Protein AF-0000000083148019 (afdb_homodimer)

Sequence (306 aa):
MPDWEEIGNAIVNYASNRQAQPVIGFLLRNDSSRVTSLTAYVGRYEPTGGNILYGIELTYEDGRNSDLVGTRGDSSKTLSLDNGERINYMVIRATDRADGMEVRTDRGQNFTVGGDGGDRHDQNVGSGLLLGFNGTYKSGQLWSMGGIFQRPSMPDWEEIGNAIVNYASNRQAQPVIGFLLRNDSSRVTSLTAYVGRYEPTGGNILYGIELTYEDGRNSDLVGTRGDSSKTLSLDNGERINYMVIRATDRADGMEVRTDRGQNFTVGGDGGDRHDQNVGSGLLLGFNGTYKSGQLWSMGGIFQRPS

pLDDT: mean 93.79, std 7.23, range [52.34, 98.91]

Solvent-accessible surface area (backbone atoms only — not comparable to full-atom values): 15033 Å² total; per-residue (Å²): 130,74,71,50,48,79,53,91,68,25,25,39,26,33,14,37,19,76,74,41,81,63,24,37,26,33,56,48,67,54,82,89,36,39,52,32,32,42,36,40,16,21,28,75,38,76,96,76,64,44,39,22,30,16,21,43,35,40,30,30,69,86,70,50,67,54,71,75,44,53,33,84,46,78,46,70,51,74,50,75,43,57,92,87,54,26,36,77,42,41,36,42,18,19,25,84,30,26,12,20,41,39,37,32,34,78,80,68,50,77,48,74,48,54,24,88,46,56,43,84,41,78,51,68,44,60,56,13,41,42,30,38,38,26,12,30,30,46,98,48,26,31,28,22,49,18,51,26,11,31,48,62,132,131,72,70,49,47,79,54,91,66,27,25,39,25,31,14,37,19,75,76,41,79,63,23,37,25,31,56,47,67,55,83,90,38,39,51,33,32,43,37,39,16,22,26,73,38,76,95,77,65,42,40,22,31,16,20,42,36,40,31,30,70,84,71,50,66,54,71,75,45,54,34,84,46,77,46,72,51,73,50,75,43,57,92,86,52,27,36,76,42,43,36,40,18,18,24,82,30,26,12,19,40,39,39,31,35,78,82,69,50,76,47,75,48,54,25,86,46,57,44,84,41,80,51,69,43,59,56,12,41,42,31,38,39,26,13,30,29,47,96,49,27,31,28,23,48,17,52,25,11,31,46,62,131

Secondary structure (DSSP, 8-state):
--SEEEETTEEEE-EEETTEEEEEEEEEE-TTPPEEEEEEEEEEETTTTEEEEEEEEEEETTSPBPPPEE---SEEEEEE--TT--EEEEEEEESSSEEEEEEEETT--EEEEE-S-SEEEEPP-TTS-EEEEEEEEETTEEEEEEEEEEPP-/--SEEEETTEEEEPEEETTEEEEEEEEEE-TTPPEEEEEEEEEEETTTTEEEEEEEEEEETTSPBPPPEE---SEEEEEE--TT--EEEEEEEESSSEEEEEEEETT--EEEEE-S-SEEEEPP-TTS-EEEEEEEEETTEEEEEEEEEEPP-

Structure (mmCIF, N/CA/C/O backbone):
data_AF-0000000083148019-model_v1
#
loop_
_entity.id
_entity.type
_entity.pdbx_description
1 polymer 'Jacalin-type lectin domain-containing protein'
#
loop_
_atom_site.group_PDB
_atom_site.id
_atom_site.type_symbol
_atom_site.label_atom_id
_atom_site.label_alt_id
_atom_site.label_comp_id
_atom_site.label_asym_id
_atom_site.label_entity_id
_atom_site.label_seq_id
_atom_site.pdbx_PDB_ins_code
_atom_site.Cartn_x
_atom_site.Cartn_y
_atom_site.Cartn_z
_atom_site.occupancy
_atom_site.B_iso_or_equiv
_atom_site.auth_seq_id
_atom_site.auth_comp_id
_atom_site.auth_asym_id
_atom_site.auth_atom_id
_atom_site.pdbx_PDB_model_num
ATOM 1 N N . MET A 1 1 ? 20.199 3.351 8.893 1 53.19 1 MET A N 1
ATOM 2 C CA . MET A 1 1 ? 19.72 3.587 7.534 1 53.19 1 MET A CA 1
ATOM 3 C C . MET A 1 1 ? 18.619 4.641 7.52 1 53.19 1 MET A C 1
ATOM 5 O O . MET A 1 1 ? 17.893 4.801 8.504 1 53.19 1 MET A O 1
ATOM 9 N N . PRO A 1 2 ? 18.558 5.364 6.421 1 73.02 2 PRO A N 1
ATOM 10 C CA . PRO A 1 2 ? 17.527 6.405 6.435 1 73.02 2 PRO A CA 1
ATOM 11 C C . PRO A 1 2 ? 16.111 5.834 6.387 1 73.02 2 PRO A C 1
ATOM 13 O O . PRO A 1 2 ? 15.905 4.727 5.881 1 73.02 2 PRO A O 1
ATOM 16 N N . ASP A 1 3 ? 15.176 6.439 6.979 1 86.91 3 ASP A N 1
ATOM 17 C CA . ASP A 1 3 ? 13.781 6.009 7.001 1 86.91 3 ASP A CA 1
ATOM 18 C C . ASP A 1 3 ? 13.064 6.409 5.713 1 86.91 3 ASP A C 1
ATOM 20 O O . ASP A 1 3 ? 11.884 6.767 5.739 1 86.91 3 ASP A O 1
ATOM 24 N N . TRP A 1 4 ? 13.972 6.421 4.575 1 92.54 4 TRP A N 1
ATOM 25 C CA . TRP A 1 4 ? 13.427 6.741 3.259 1 92.54 4 TRP A CA 1
ATOM 26 C C . TRP A 1 4 ? 14.295 6.152 2.153 1 92.54 4 TRP A C 1
ATOM 28 O O . TRP A 1 4 ? 15.435 5.749 2.397 1 92.54 4 TRP A O 1
ATOM 38 N N . GLU A 1 5 ? 13.792 6.035 0.923 1 93.21 5 GLU A N 1
ATOM 39 C CA . GLU A 1 5 ? 14.538 5.618 -0.26 1 93.21 5 GLU A CA 1
ATOM 40 C C . GLU A 1 5 ? 14.179 6.476 -1.47 1 93.21 5 GLU A C 1
ATOM 42 O O . GLU A 1 5 ? 13.109 7.087 -1.508 1 93.21 5 GLU A O 1
ATOM 47 N N . GLU A 1 6 ? 15.169 6.535 -2.422 1 92.32 6 GLU A N 1
ATOM 48 C CA . GLU A 1 6 ? 14.894 7.156 -3.714 1 92.32 6 GLU A CA 1
ATOM 49 C C . GLU A 1 6 ? 14.366 6.133 -4.716 1 92.32 6 GLU A C 1
ATOM 51 O O . GLU A 1 6 ? 14.992 5.095 -4.94 1 92.32 6 GLU A O 1
ATOM 56 N N . ILE A 1 7 ? 13.29 6.457 -5.245 1 88.85 7 ILE A N 1
ATOM 57 C CA . ILE A 1 7 ? 12.7 5.631 -6.292 1 88.85 7 ILE A CA 1
ATOM 58 C C . ILE A 1 7 ? 12.318 6.504 -7.485 1 88.85 7 ILE A C 1
ATOM 60 O O . ILE A 1 7 ? 11.397 7.319 -7.395 1 88.85 7 ILE A O 1
ATOM 64 N N . GLY A 1 8 ? 13.078 6.297 -8.619 1 87.47 8 GLY A N 1
ATOM 65 C CA . GLY A 1 8 ? 12.862 7.196 -9.741 1 87.47 8 GLY A CA 1
ATOM 66 C C . GLY A 1 8 ? 13.053 8.657 -9.38 1 87.47 8 GLY A C 1
ATOM 67 O O . GLY A 1 8 ? 14.092 9.037 -8.836 1 87.47 8 GLY A O 1
ATOM 68 N N . ASN A 1 9 ? 12.007 9.43 -9.549 1 90.71 9 ASN A N 1
ATOM 69 C CA . ASN A 1 9 ? 12.082 10.867 -9.31 1 90.71 9 ASN A CA 1
ATOM 70 C C . ASN A 1 9 ? 11.51 11.239 -7.945 1 90.71 9 ASN A C 1
ATOM 72 O O . ASN A 1 9 ? 11.209 12.406 -7.69 1 90.71 9 ASN A O 1
ATOM 76 N N . ALA A 1 10 ? 11.432 10.255 -7.08 1 95.59 10 ALA A N 1
ATOM 77 C CA . ALA A 1 10 ? 10.735 10.538 -5.828 1 95.59 10 ALA A CA 1
ATOM 78 C C . ALA A 1 10 ? 11.578 10.122 -4.626 1 95.59 10 ALA A C 1
ATOM 80 O O . ALA A 1 10 ? 12.346 9.161 -4.701 1 95.59 10 ALA A O 1
ATOM 81 N N . ILE A 1 11 ? 11.415 10.913 -3.526 1 96.52 11 ILE A N 1
ATOM 82 C CA . ILE A 1 11 ? 11.765 10.476 -2.179 1 96.52 11 ILE A CA 1
ATOM 83 C C . ILE A 1 11 ? 10.566 9.783 -1.535 1 96.52 11 ILE A C 1
ATOM 85 O O . ILE A 1 11 ? 9.51 10.393 -1.358 1 96.52 11 ILE A O 1
ATOM 89 N N . VAL A 1 12 ? 10.748 8.515 -1.243 1 96.15 12 VAL A N 1
ATOM 90 C CA . VAL A 1 12 ? 9.686 7.746 -0.602 1 96.15 12 VAL A CA 1
ATOM 91 C C . VAL A 1 12 ? 10.067 7.448 0.847 1 96.15 12 VAL A C 1
ATOM 93 O O . VAL A 1 12 ? 11.009 6.694 1.105 1 96.15 12 VAL A O 1
ATOM 96 N N . ASN A 1 13 ? 9.361 8.074 1.792 1 97.26 13 ASN A N 1
ATOM 97 C CA . ASN A 1 13 ? 9.568 7.753 3.2 1 97.26 13 ASN A CA 1
ATOM 98 C C . ASN A 1 13 ? 8.926 6.42 3.572 1 97.26 13 ASN A C 1
ATOM 100 O O . ASN A 1 13 ? 7.814 6.118 3.135 1 97.26 13 ASN A O 1
ATOM 104 N N . TYR A 1 14 ? 9.586 5.656 4.365 1 93.38 14 TYR A N 1
ATOM 105 C CA . TYR A 1 14 ? 8.993 4.421 4.865 1 93.38 14 TYR A CA 1
ATOM 106 C C . TYR A 1 14 ? 7.781 4.713 5.741 1 93.38 14 TYR A C 1
ATOM 108 O O . TYR A 1 14 ? 7.783 5.675 6.514 1 93.38 14 TYR A O 1
ATOM 116 N N . ALA A 1 15 ? 6.746 3.886 5.503 1 90.74 15 ALA A N 1
ATOM 117 C CA . ALA A 1 15 ? 5.619 3.887 6.433 1 90.74 15 ALA A CA 1
ATOM 118 C C . ALA A 1 15 ? 5.995 3.215 7.75 1 90.74 15 ALA A C 1
ATOM 120 O O . ALA A 1 15 ? 6.428 2.06 7.763 1 90.74 15 ALA A O 1
ATOM 121 N N . SER A 1 16 ? 6.016 3.933 8.833 1 79.66 16 SER A N 1
ATOM 122 C CA . SER A 1 16 ? 6.568 3.365 10.059 1 79.66 16 SER A CA 1
ATOM 123 C C . SER A 1 16 ? 5.531 3.348 11.176 1 79.66 16 SER A C 1
ATOM 125 O O . SER A 1 16 ? 4.616 4.174 11.194 1 79.66 16 SER A O 1
ATOM 127 N N . ASN A 1 17 ? 5.537 2.173 11.881 1 74.14 17 ASN A N 1
ATOM 128 C CA . ASN A 1 17 ? 4.98 2.103 13.228 1 74.14 17 ASN A CA 1
ATOM 129 C C . ASN A 1 17 ? 5.892 1.325 14.172 1 74.14 17 ASN A C 1
ATOM 131 O O . ASN A 1 17 ? 6.704 0.512 13.728 1 74.14 17 ASN A O 1
ATOM 135 N N . ARG A 1 18 ? 6.039 1.69 15.379 1 64.36 18 ARG A N 1
ATOM 136 C CA . ARG A 1 18 ? 7.001 1.149 16.334 1 64.36 18 ARG A CA 1
ATOM 137 C C . ARG A 1 18 ? 6.907 -0.371 16.404 1 64.36 18 ARG A C 1
ATOM 139 O O . ARG A 1 18 ? 7.906 -1.049 16.656 1 64.36 18 ARG A O 1
ATOM 146 N N . GLN A 1 19 ? 5.723 -0.893 16.096 1 63.66 19 GLN A N 1
ATOM 147 C CA . GLN A 1 19 ? 5.494 -2.315 16.332 1 63.66 19 GLN A CA 1
ATOM 148 C C . GLN A 1 19 ? 5.82 -3.138 15.089 1 63.66 19 GLN A C 1
ATOM 150 O O . GLN A 1 19 ? 5.768 -4.369 15.122 1 63.66 19 GLN A O 1
ATOM 155 N N . ALA A 1 20 ? 6.223 -2.346 14.032 1 70.48 20 ALA A N 1
ATOM 156 C CA . ALA A 1 20 ? 6.518 -3.068 12.797 1 70.48 20 ALA A CA 1
ATOM 157 C C . ALA A 1 20 ? 7.759 -2.503 12.113 1 70.48 20 ALA A C 1
ATOM 159 O O . ALA A 1 20 ? 8.157 -1.365 12.376 1 70.48 20 ALA A O 1
ATOM 160 N N . GLN A 1 21 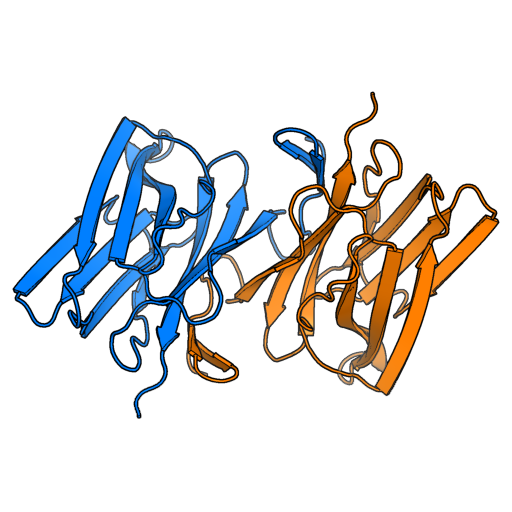? 8.436 -3.339 11.39 1 78.12 21 GLN A N 1
ATOM 161 C CA . GLN A 1 21 ? 9.534 -2.855 10.559 1 78.12 21 GLN A CA 1
ATOM 162 C C . GLN A 1 21 ? 9.044 -1.826 9.545 1 78.12 21 GLN A C 1
ATOM 164 O O . GLN A 1 21 ? 7.949 -1.962 8.994 1 78.12 21 GLN A O 1
ATOM 169 N N . PRO A 1 22 ? 9.843 -0.776 9.356 1 85.55 22 PRO A N 1
ATOM 170 C CA . PRO A 1 22 ? 9.494 0.228 8.349 1 85.55 22 PRO A CA 1
ATOM 171 C C . PRO A 1 22 ? 9.383 -0.36 6.944 1 85.55 22 PRO A C 1
ATOM 173 O O . PRO A 1 22 ? 10.248 -1.133 6.523 1 85.55 22 PRO A O 1
ATOM 176 N N . VAL A 1 23 ? 8.309 0.021 6.212 1 91.06 23 VAL A N 1
ATOM 177 C CA . VAL A 1 23 ? 8.044 -0.52 4.883 1 91.06 23 VAL A CA 1
ATOM 178 C C . VAL A 1 23 ? 7.52 0.585 3.969 1 91.06 23 VAL A C 1
ATOM 180 O O . VAL A 1 23 ? 7.304 1.715 4.413 1 91.06 23 VAL A O 1
ATOM 183 N N . ILE A 1 24 ? 7.416 0.254 2.734 1 94.17 24 ILE A N 1
ATOM 184 C CA . ILE A 1 24 ? 6.659 1.032 1.758 1 94.17 24 ILE A CA 1
ATOM 185 C C . ILE A 1 24 ? 5.4 0.268 1.354 1 94.17 24 ILE A C 1
ATOM 187 O O . ILE A 1 24 ? 5.473 -0.898 0.96 1 94.17 24 ILE A O 1
ATOM 191 N N . GLY A 1 25 ? 4.278 0.902 1.593 1 95.81 25 GLY A N 1
ATOM 192 C CA . GLY A 1 25 ? 3.039 0.285 1.146 1 95.81 25 GLY A CA 1
ATOM 193 C C . GLY A 1 25 ? 2.861 0.327 -0.36 1 95.81 25 GLY A C 1
ATOM 194 O O . GLY A 1 25 ? 3.293 1.278 -1.015 1 95.81 25 GLY A O 1
ATOM 195 N N . PHE A 1 26 ? 2.14 -0.718 -0.904 1 96.73 26 PHE A N 1
ATOM 196 C CA . PHE A 1 26 ? 1.837 -0.681 -2.33 1 96.73 26 PHE A CA 1
ATOM 197 C C . PHE A 1 26 ? 0.408 -1.143 -2.591 1 96.73 26 PHE A C 1
ATOM 199 O O . PHE A 1 26 ? -0.166 -1.887 -1.793 1 96.73 26 PHE A O 1
ATOM 206 N N . LEU A 1 27 ? -0.093 -0.725 -3.645 1 96.19 27 LEU A N 1
ATOM 207 C CA . LEU A 1 27 ? -1.37 -1.117 -4.232 1 96.19 27 LEU A CA 1
ATOM 208 C C . LEU A 1 27 ? -1.26 -1.229 -5.748 1 96.19 27 LEU A C 1
ATOM 210 O O . LEU A 1 27 ? -0.998 -0.236 -6.431 1 96.19 27 LEU A O 1
ATOM 214 N N . LEU A 1 28 ? -1.418 -2.393 -6.227 1 97.26 28 LEU A N 1
ATOM 215 C CA . LEU A 1 28 ? -1.485 -2.63 -7.665 1 97.26 28 LEU A CA 1
ATOM 216 C C . LEU A 1 28 ? -2.917 -2.915 -8.102 1 97.26 28 LEU A C 1
ATOM 218 O O . LEU A 1 28 ? -3.448 -3.996 -7.84 1 97.26 28 LEU A O 1
ATOM 222 N N . ARG A 1 29 ? -3.475 -1.96 -8.69 1 95.48 29 ARG A N 1
ATOM 223 C CA . ARG A 1 29 ? -4.841 -2.052 -9.196 1 95.48 29 ARG A CA 1
ATOM 224 C C . ARG A 1 29 ? -5.096 -1.007 -10.278 1 95.48 29 ARG A C 1
ATOM 226 O O . ARG A 1 29 ? -4.513 0.078 -10.249 1 95.48 29 ARG A O 1
ATOM 233 N N . ASN A 1 30 ? -5.895 -1.394 -11.18 1 94.23 30 ASN A N 1
ATOM 234 C CA . ASN A 1 30 ? -6.365 -0.476 -12.212 1 94.23 30 ASN A CA 1
ATOM 235 C C . ASN A 1 30 ? -7.888 -0.452 -12.291 1 94.23 30 ASN A C 1
ATOM 237 O O . ASN A 1 30 ? -8.479 -1.09 -13.164 1 94.23 30 ASN A O 1
ATOM 241 N N . ASP A 1 31 ? -8.476 0.341 -11.333 1 87.43 31 ASP A N 1
ATOM 242 C CA . ASP A 1 31 ? -9.93 0.415 -11.235 1 87.43 31 ASP A CA 1
ATOM 243 C C . ASP A 1 31 ? -10.55 -0.98 -11.191 1 87.43 31 ASP A C 1
ATOM 245 O O . ASP A 1 31 ? -10.145 -1.819 -10.385 1 87.43 31 ASP A O 1
ATOM 249 N N . SER A 1 32 ? -11.532 -1.213 -12.037 1 90.02 32 SER A N 1
ATOM 250 C CA . SER A 1 32 ? -12.211 -2.505 -12.043 1 90.02 32 SER A CA 1
ATOM 251 C C . SER A 1 32 ? -11.702 -3.392 -13.174 1 90.02 32 SER A C 1
ATOM 253 O O . SER A 1 32 ? -12.285 -4.44 -13.459 1 90.02 32 SER A O 1
ATOM 255 N N . SER A 1 33 ? -10.55 -2.972 -13.733 1 95.26 33 SER A N 1
ATOM 256 C CA . SER A 1 33 ? -9.979 -3.788 -14.8 1 95.26 33 SER A CA 1
ATOM 257 C C . SER A 1 33 ? -9.372 -5.073 -14.248 1 95.26 33 SER A C 1
ATOM 259 O O . SER A 1 33 ? -8.61 -5.04 -13.28 1 95.26 33 SER A O 1
ATOM 261 N N . ARG A 1 34 ? -9.642 -6.142 -14.885 1 97.51 34 ARG A N 1
ATOM 262 C CA . ARG A 1 34 ? -9.158 -7.444 -14.438 1 97.51 34 ARG A CA 1
ATOM 263 C C . ARG A 1 34 ? -7.71 -7.665 -14.86 1 97.51 34 ARG A C 1
ATOM 265 O O . ARG A 1 34 ? -7.294 -7.213 -15.929 1 97.51 34 ARG A O 1
ATOM 272 N N . VAL A 1 35 ? -7.067 -8.474 -14.084 1 98.42 35 VAL A N 1
ATOM 273 C CA . VAL A 1 35 ? -5.708 -8.89 -14.413 1 98.42 35 VAL A CA 1
ATOM 274 C C . VAL A 1 35 ? -5.746 -10.007 -15.453 1 98.42 35 VAL A C 1
ATOM 276 O O . VAL A 1 35 ? -6.492 -10.977 -15.304 1 98.42 35 VAL A O 1
ATOM 279 N N . THR A 1 36 ? -4.963 -9.848 -16.472 1 98.65 36 THR A N 1
ATOM 280 C CA . THR A 1 36 ? -4.887 -10.884 -17.496 1 98.65 36 THR A CA 1
ATOM 281 C C . THR A 1 36 ? -3.529 -11.58 -17.462 1 98.65 36 THR A C 1
ATOM 283 O O . THR A 1 36 ? -3.362 -12.655 -18.041 1 98.65 36 THR A O 1
ATOM 286 N N . SER A 1 37 ? -2.547 -10.951 -16.844 1 98.66 37 SER A N 1
ATOM 287 C CA . SER A 1 37 ? -1.232 -11.562 -16.684 1 98.66 37 SER A CA 1
ATOM 288 C C . SER A 1 37 ? -0.594 -11.162 -15.358 1 98.66 37 SER A C 1
ATOM 290 O O . SER A 1 37 ? -0.684 -10.005 -14.944 1 98.66 37 SER A O 1
ATOM 292 N N . LEU A 1 38 ? 0.005 -12.111 -14.678 1 98.67 38 LEU A N 1
ATOM 293 C CA . LEU A 1 38 ? 0.771 -11.938 -13.449 1 98.67 38 LEU A CA 1
ATOM 294 C C . LEU A 1 38 ? 2.188 -12.478 -13.611 1 98.67 38 LEU A C 1
ATOM 296 O O . LEU A 1 38 ? 2.378 -13.668 -13.871 1 98.67 38 LEU A O 1
ATOM 300 N N . THR A 1 39 ? 3.148 -11.636 -13.528 1 98.78 39 THR A N 1
ATOM 301 C CA . THR A 1 39 ? 4.543 -12.062 -13.51 1 98.78 39 THR A CA 1
ATOM 302 C C . THR A 1 39 ? 5.139 -11.902 -12.115 1 98.78 39 THR A C 1
ATOM 304 O O . THR A 1 39 ? 5.112 -10.809 -11.544 1 98.78 39 THR A O 1
ATOM 307 N N . ALA A 1 40 ? 5.66 -12.966 -11.585 1 98.71 40 ALA A N 1
ATOM 308 C CA . ALA A 1 40 ? 6.343 -12.956 -10.294 1 98.71 40 ALA A CA 1
ATOM 309 C C . ALA A 1 40 ? 7.841 -13.193 -10.463 1 98.71 40 ALA A C 1
ATOM 311 O O . ALA A 1 40 ? 8.254 -14.084 -11.209 1 98.71 40 ALA A O 1
ATOM 312 N N . TYR A 1 41 ? 8.59 -12.41 -9.806 1 98.57 41 TYR A N 1
ATOM 313 C CA . TYR A 1 41 ? 10.044 -12.52 -9.854 1 98.57 41 TYR A CA 1
ATOM 314 C C . TYR A 1 41 ? 10.58 -13.204 -8.602 1 98.57 41 TYR A C 1
ATOM 316 O O . TYR A 1 41 ? 10.139 -12.908 -7.489 1 98.57 41 TYR A O 1
ATOM 324 N N . VAL A 1 42 ? 11.542 -14.058 -8.845 1 97.87 42 VAL A N 1
ATOM 325 C CA . VAL A 1 42 ? 12.022 -14.944 -7.789 1 97.87 42 VAL A CA 1
ATOM 326 C C . VAL A 1 42 ? 13.538 -14.814 -7.655 1 97.87 42 VAL A C 1
ATOM 328 O O . VAL A 1 42 ? 14.243 -14.64 -8.652 1 97.87 42 VAL A O 1
ATOM 331 N N . GLY A 1 43 ? 13.946 -14.883 -6.429 1 96.27 43 GLY A N 1
ATOM 332 C CA . GLY A 1 43 ? 15.376 -14.909 -6.165 1 96.27 43 GLY A CA 1
ATOM 333 C C . GLY A 1 43 ? 15.736 -15.676 -4.906 1 96.27 43 GLY A C 1
ATOM 334 O O . GLY A 1 43 ? 14.86 -16.015 -4.108 1 96.27 43 GLY A O 1
ATOM 335 N N . ARG A 1 44 ? 17.009 -15.883 -4.793 1 94.47 44 ARG A N 1
ATOM 336 C CA . ARG A 1 44 ? 17.52 -16.6 -3.63 1 94.47 44 ARG A CA 1
ATOM 337 C C . ARG A 1 44 ? 17.727 -15.654 -2.452 1 94.47 44 ARG A C 1
ATOM 339 O O . ARG A 1 44 ? 18.305 -14.576 -2.608 1 94.47 44 ARG A O 1
ATOM 346 N N . TYR A 1 45 ? 17.198 -16.066 -1.352 1 90.77 45 TYR A N 1
ATOM 347 C CA . TYR A 1 45 ? 17.461 -15.36 -0.104 1 90.77 45 TYR A CA 1
ATOM 348 C C . TYR A 1 45 ? 18.633 -15.988 0.642 1 90.77 45 TYR A C 1
ATOM 350 O O . TYR A 1 45 ? 18.481 -17.029 1.285 1 90.77 45 TYR A O 1
ATOM 358 N N . GLU A 1 46 ? 19.734 -15.371 0.71 1 82 46 GLU A N 1
ATOM 359 C CA . GLU A 1 46 ? 21.023 -15.932 1.101 1 82 46 GLU A CA 1
ATOM 360 C C . GLU A 1 46 ? 21.002 -16.405 2.552 1 82 46 GLU A C 1
ATOM 362 O O . GLU A 1 46 ? 21.554 -17.459 2.875 1 82 46 GLU A O 1
ATOM 367 N N . PRO A 1 47 ? 20.371 -15.646 3.436 1 83.73 47 PRO A N 1
ATOM 368 C CA . PRO A 1 47 ? 20.398 -16.061 4.84 1 83.73 47 PRO A CA 1
ATOM 369 C C . PRO A 1 47 ? 19.808 -17.453 5.056 1 83.73 47 PRO A C 1
ATOM 371 O O . PRO A 1 47 ? 20.231 -18.173 5.964 1 83.73 47 PRO A O 1
ATOM 374 N N . THR A 1 48 ? 18.853 -17.869 4.189 1 82.87 48 THR A N 1
ATOM 375 C CA . THR A 1 48 ? 18.227 -19.173 4.384 1 82.87 48 THR A CA 1
ATOM 376 C C . THR A 1 48 ? 18.472 -20.076 3.179 1 82.87 48 THR A C 1
ATOM 378 O O . THR A 1 48 ? 18.236 -21.284 3.244 1 82.87 48 THR A O 1
ATOM 381 N N . GLY A 1 49 ? 18.967 -19.506 2.118 1 86.74 49 GLY A N 1
ATOM 382 C CA . GLY A 1 49 ? 19.229 -20.263 0.904 1 86.74 49 GLY A CA 1
ATOM 383 C C . GLY A 1 49 ? 17.969 -20.605 0.131 1 86.74 49 GLY A C 1
ATOM 384 O O . GLY A 1 49 ? 18.032 -21.268 -0.907 1 86.74 49 GLY A O 1
ATOM 385 N N . GLY A 1 50 ? 16.829 -20.248 0.581 1 92.2 50 GLY A N 1
ATOM 386 C CA . GLY A 1 50 ? 15.574 -20.542 -0.091 1 92.2 50 GLY A CA 1
ATOM 387 C C . GLY A 1 50 ? 15.142 -19.45 -1.052 1 92.2 50 GLY A C 1
ATOM 388 O O . GLY A 1 50 ? 15.684 -18.343 -1.026 1 92.2 50 GLY A O 1
ATOM 389 N N . ASN A 1 51 ? 14.292 -19.799 -1.984 1 95.88 51 ASN A N 1
ATOM 390 C CA . ASN A 1 51 ? 13.723 -18.819 -2.903 1 95.88 51 ASN A CA 1
ATOM 391 C C . ASN A 1 51 ? 12.63 -17.99 -2.234 1 95.88 51 ASN A C 1
ATOM 393 O O . ASN A 1 51 ? 11.89 -18.498 -1.389 1 95.88 51 ASN A O 1
ATOM 397 N N . ILE A 1 52 ? 12.561 -16.728 -2.593 1 96.43 52 ILE A N 1
ATOM 398 C CA . ILE A 1 52 ? 11.49 -15.845 -2.143 1 96.43 52 ILE A CA 1
ATOM 399 C C . ILE A 1 52 ? 10.982 -15.011 -3.317 1 96.43 52 ILE A C 1
ATOM 401 O O . ILE A 1 52 ? 11.578 -15.019 -4.396 1 96.43 52 ILE A O 1
ATOM 405 N N . LEU A 1 53 ? 9.86 -14.417 -3.137 1 96.6 53 LEU A N 1
ATOM 406 C CA . LEU A 1 53 ? 9.341 -13.478 -4.126 1 96.6 53 LEU A CA 1
ATOM 407 C C . LEU A 1 53 ? 10.013 -12.117 -3.989 1 96.6 53 LEU A C 1
ATOM 409 O O . LEU A 1 53 ? 9.978 -11.507 -2.918 1 96.6 53 LEU A O 1
ATOM 413 N N . TYR A 1 54 ? 10.592 -11.625 -5.043 1 97 54 TYR A N 1
ATOM 414 C CA . TYR A 1 54 ? 11.281 -10.34 -5.028 1 97 54 TYR A CA 1
ATOM 415 C C . TYR A 1 54 ? 10.396 -9.24 -5.6 1 97 54 TYR A C 1
ATOM 417 O O . TYR A 1 54 ? 10.52 -8.073 -5.219 1 97 54 TYR A O 1
ATOM 425 N N . GLY A 1 55 ? 9.554 -9.63 -6.575 1 97.98 55 GLY A N 1
ATOM 426 C CA . GLY A 1 55 ? 8.748 -8.6 -7.211 1 97.98 55 GLY A CA 1
ATOM 427 C C . GLY A 1 55 ? 7.552 -9.157 -7.96 1 97.98 55 GLY A C 1
ATOM 428 O O . GLY A 1 55 ? 7.45 -10.368 -8.164 1 97.98 55 GLY A O 1
ATOM 429 N N . ILE A 1 56 ? 6.676 -8.304 -8.34 1 98.41 56 ILE A N 1
ATOM 430 C CA . ILE A 1 56 ? 5.454 -8.675 -9.047 1 98.41 56 ILE A CA 1
ATOM 431 C C . ILE A 1 56 ? 5.061 -7.562 -10.016 1 98.41 56 ILE A C 1
ATOM 433 O O . ILE A 1 56 ? 5.266 -6.38 -9.73 1 98.41 56 ILE A O 1
ATOM 437 N N . GLU A 1 57 ? 4.532 -7.948 -11.115 1 98.32 57 GLU A N 1
ATOM 438 C CA . GLU A 1 57 ? 3.996 -7.056 -12.139 1 98.32 57 GLU A CA 1
ATOM 439 C C . GLU A 1 57 ? 2.733 -7.635 -12.769 1 98.32 57 GLU A C 1
ATOM 441 O O . GLU A 1 57 ? 2.633 -8.848 -12.969 1 98.32 57 GLU A O 1
ATOM 446 N N . LEU A 1 58 ? 1.819 -6.731 -13.168 1 98.67 58 LEU A N 1
ATOM 447 C CA . LEU A 1 58 ? 0.536 -7.168 -13.706 1 98.67 58 LEU A CA 1
ATOM 448 C C . LEU A 1 58 ? 0.264 -6.518 -15.059 1 98.67 58 LEU A C 1
ATOM 450 O O . LEU A 1 58 ? 0.686 -5.386 -15.304 1 98.67 58 LEU A O 1
ATOM 454 N N . THR A 1 59 ? -0.466 -7.202 -15.894 1 98.61 59 THR A N 1
ATOM 455 C CA . THR A 1 59 ? -1.138 -6.647 -17.064 1 98.61 59 THR A CA 1
ATOM 456 C C . THR A 1 59 ? -2.654 -6.727 -16.904 1 98.61 59 THR A C 1
ATOM 458 O O . THR A 1 59 ? -3.183 -7.742 -16.447 1 98.61 59 THR A O 1
ATOM 461 N N . TYR A 1 60 ? -3.323 -5.69 -17.302 1 98.04 60 TYR A N 1
ATOM 462 C CA . TYR A 1 60 ? -4.77 -5.622 -17.132 1 98.04 60 TYR A CA 1
ATOM 463 C C . TYR A 1 60 ? -5.485 -5.804 -18.465 1 98.04 60 TYR A C 1
ATOM 465 O O . TYR A 1 60 ? -4.862 -5.725 -19.527 1 98.04 60 TYR A O 1
ATOM 473 N N . GLU A 1 61 ? -6.724 -6.003 -18.429 1 97.37 61 GLU A N 1
ATOM 474 C CA . GLU A 1 61 ? -7.507 -6.318 -19.62 1 97.37 61 GLU A CA 1
ATOM 475 C C . GLU A 1 61 ? -7.579 -5.122 -20.565 1 97.37 61 GLU A C 1
ATOM 477 O O . GLU A 1 61 ? -7.837 -5.283 -21.76 1 97.37 61 GLU A O 1
ATOM 482 N N . ASP A 1 62 ? -7.387 -3.974 -20.059 1 95.69 62 ASP A N 1
ATOM 483 C CA . ASP A 1 62 ? -7.418 -2.79 -20.911 1 95.69 62 ASP A CA 1
ATOM 484 C C . ASP A 1 62 ? -6.07 -2.57 -21.595 1 95.69 62 ASP A C 1
ATOM 486 O O . ASP A 1 62 ? -5.883 -1.581 -22.306 1 95.69 62 ASP A O 1
ATOM 490 N N . GLY A 1 63 ? -5.081 -3.413 -21.296 1 94.38 63 GLY A N 1
ATOM 491 C CA . GLY A 1 63 ? -3.797 -3.388 -21.978 1 94.38 63 GLY A CA 1
ATOM 492 C C . GLY A 1 63 ? -2.717 -2.668 -21.192 1 94.38 63 GLY A C 1
ATOM 493 O O . GLY A 1 63 ? -1.544 -2.694 -21.571 1 94.38 63 GLY A O 1
ATOM 494 N N . ARG A 1 64 ? -3.054 -2.076 -20.094 1 95.53 64 ARG A N 1
ATOM 495 C CA . ARG A 1 64 ? -2.072 -1.357 -19.29 1 95.53 64 ARG A CA 1
ATOM 496 C C . ARG A 1 64 ? -1.314 -2.309 -18.37 1 95.53 64 ARG A C 1
ATOM 498 O O . ARG A 1 64 ? -1.853 -3.335 -17.95 1 95.53 64 ARG A O 1
ATOM 505 N N . ASN A 1 65 ? -0.053 -1.952 -18.11 1 96.41 65 ASN A N 1
ATOM 506 C CA . ASN A 1 65 ? 0.789 -2.667 -17.156 1 96.41 65 ASN A CA 1
ATOM 507 C C . ASN A 1 65 ? 0.883 -1.926 -15.826 1 96.41 65 ASN A C 1
ATOM 509 O O . ASN A 1 65 ? 0.835 -0.696 -15.791 1 96.41 65 ASN A O 1
ATOM 513 N N . SER A 1 66 ? 0.992 -2.708 -14.831 1 95.48 66 SER A N 1
ATOM 514 C CA . SER A 1 66 ? 1.335 -2.085 -13.557 1 95.48 66 SER A CA 1
ATOM 515 C C . SER A 1 66 ? 2.81 -1.7 -13.51 1 95.48 66 SER A C 1
ATOM 517 O O . SER A 1 66 ? 3.607 -2.171 -14.325 1 95.48 66 SER A O 1
ATOM 519 N N . ASP A 1 67 ? 3.161 -0.822 -12.552 1 90.98 67 ASP A N 1
ATOM 520 C CA . ASP A 1 67 ? 4.567 -0.704 -12.18 1 90.98 67 ASP A CA 1
ATOM 521 C C . ASP A 1 67 ? 5.083 -2.002 -11.564 1 90.98 67 ASP A C 1
ATOM 523 O O . ASP A 1 67 ? 4.304 -2.796 -11.033 1 90.98 67 ASP A O 1
ATOM 527 N N . LEU A 1 68 ? 6.405 -2.189 -11.698 1 96.19 68 LEU A N 1
ATOM 528 C CA . LEU A 1 68 ? 7.066 -3.241 -10.933 1 96.19 68 LEU A CA 1
ATOM 529 C C . LEU A 1 68 ? 7.143 -2.871 -9.456 1 96.19 68 LEU A C 1
ATOM 531 O O . LEU A 1 68 ? 7.554 -1.761 -9.109 1 96.19 68 LEU A O 1
ATOM 535 N N . VAL A 1 69 ? 6.652 -3.707 -8.564 1 96.86 69 VAL A N 1
ATOM 536 C CA . VAL A 1 69 ? 6.933 -3.596 -7.137 1 96.86 69 VAL A CA 1
ATOM 537 C C . VAL A 1 69 ? 8.011 -4.604 -6.743 1 96.86 69 VAL A C 1
ATOM 539 O O . VAL A 1 69 ? 7.943 -5.775 -7.122 1 96.86 69 VAL A O 1
ATOM 542 N N . GLY A 1 70 ? 8.94 -4.085 -5.989 1 96.03 70 GLY A N 1
ATOM 543 C CA . GLY A 1 70 ? 10.107 -4.899 -5.688 1 96.03 70 GLY A CA 1
ATOM 544 C C . GLY A 1 70 ? 11.162 -4.854 -6.776 1 96.03 70 GLY A C 1
ATOM 545 O O . GLY A 1 70 ? 11.433 -3.793 -7.343 1 96.03 70 GLY A O 1
ATOM 546 N N . THR A 1 71 ? 11.906 -5.977 -6.949 1 95.86 71 THR A N 1
ATOM 547 C CA . THR A 1 71 ? 12.979 -6.042 -7.934 1 95.86 71 THR A CA 1
ATOM 548 C C . THR A 1 71 ? 12.876 -7.319 -8.763 1 95.86 71 THR A C 1
ATOM 550 O O . THR A 1 71 ? 12.061 -8.195 -8.465 1 95.86 71 THR A O 1
ATOM 553 N N . ARG A 1 72 ? 13.797 -7.075 -9.868 1 92.48 72 ARG A N 1
ATOM 554 C CA . ARG A 1 72 ? 13.856 -8.266 -10.709 1 92.48 72 ARG A CA 1
ATOM 555 C C . ARG A 1 72 ? 14.806 -9.305 -10.122 1 92.48 72 ARG A C 1
ATOM 557 O O . ARG A 1 72 ? 15.892 -8.963 -9.649 1 92.48 72 ARG A O 1
ATOM 564 N N . GLY A 1 73 ? 14.599 -10.302 -9.584 1 91.83 73 GLY A N 1
ATOM 565 C CA . GLY A 1 73 ? 15.302 -11.451 -9.036 1 91.83 73 GLY A CA 1
ATOM 566 C C . GLY A 1 73 ? 16.132 -12.19 -10.069 1 91.83 73 GLY A C 1
ATOM 567 O O . GLY A 1 73 ? 16.718 -11.571 -10.96 1 91.83 73 GLY A O 1
ATOM 568 N N . ASP A 1 74 ? 16.232 -13.44 -9.846 1 94.49 74 ASP A N 1
ATOM 569 C CA . ASP A 1 74 ? 17.065 -14.302 -10.679 1 94.49 74 ASP A CA 1
ATOM 570 C C . ASP A 1 74 ? 16.258 -14.902 -11.828 1 94.49 74 ASP A C 1
ATOM 572 O O . ASP A 1 74 ? 16.821 -15.279 -12.858 1 94.49 74 ASP A O 1
ATOM 576 N N . SER A 1 75 ? 15.001 -15.049 -11.638 1 97.5 75 SER A N 1
ATOM 577 C CA . SER A 1 75 ? 14.096 -15.658 -12.608 1 97.5 75 SER A CA 1
ATOM 578 C C . SER A 1 75 ? 12.68 -15.111 -12.461 1 97.5 75 SER A C 1
ATOM 580 O O . SER A 1 75 ? 12.415 -14.286 -11.5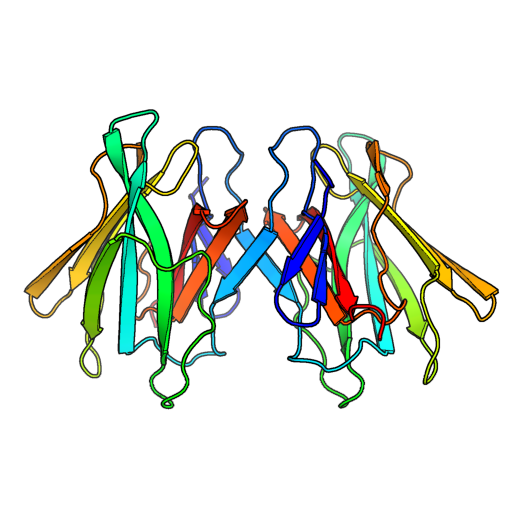84 1 97.5 75 SER A O 1
ATOM 582 N N . SER A 1 76 ? 11.851 -15.496 -13.341 1 98.42 76 SER A N 1
ATOM 583 C CA . SER A 1 76 ? 10.451 -15.09 -13.275 1 98.42 76 SER A CA 1
ATOM 584 C C . SER A 1 76 ? 9.533 -16.18 -13.819 1 98.42 76 SER A C 1
ATOM 586 O O . SER A 1 76 ? 9.977 -17.061 -14.559 1 98.42 76 SER A O 1
ATOM 588 N N . LYS A 1 77 ? 8.355 -16.191 -13.389 1 98.65 77 LYS A N 1
ATOM 589 C CA . LYS A 1 77 ? 7.271 -17.019 -13.91 1 98.65 77 LYS A CA 1
ATOM 590 C C . LYS A 1 77 ? 6.015 -16.188 -14.158 1 98.65 77 LYS A C 1
ATOM 592 O O . LYS A 1 77 ? 5.689 -15.296 -13.372 1 98.65 77 LYS A O 1
ATOM 597 N N . THR A 1 78 ? 5.323 -16.554 -15.251 1 98.74 78 THR A N 1
ATOM 598 C CA . THR A 1 78 ? 4.148 -15.778 -15.631 1 98.74 78 THR A CA 1
ATOM 599 C C . THR A 1 78 ? 2.91 -16.667 -15.696 1 98.74 78 THR A C 1
ATOM 601 O O . THR A 1 78 ? 2.968 -17.785 -16.212 1 98.74 78 THR A O 1
ATOM 604 N N . LEU A 1 79 ? 1.865 -16.185 -15.085 1 98.79 79 LEU A N 1
ATOM 605 C CA . LEU A 1 79 ? 0.531 -16.758 -15.233 1 98.79 79 LEU A CA 1
ATOM 606 C C . LEU A 1 79 ? -0.316 -15.923 -16.187 1 98.79 79 LEU A C 1
ATOM 608 O O . LEU A 1 79 ? -0.575 -14.746 -15.926 1 98.79 79 LEU A O 1
ATOM 612 N N . SER A 1 80 ? -0.723 -16.482 -17.244 1 98.67 80 SER A N 1
ATOM 613 C CA . SER A 1 80 ? -1.646 -15.836 -18.172 1 98.67 80 SER A CA 1
ATOM 614 C C . SER A 1 80 ? -3.074 -16.327 -17.963 1 98.67 80 SER A C 1
ATOM 616 O O . SER A 1 80 ? -3.321 -17.534 -17.92 1 98.67 80 SER A O 1
ATOM 618 N N . LEU A 1 81 ? -3.93 -15.407 -17.825 1 98.62 81 LEU A N 1
ATOM 619 C CA . LEU A 1 81 ? -5.337 -15.735 -17.619 1 98.62 81 LEU A CA 1
ATOM 620 C C . LEU A 1 81 ? -6.156 -15.425 -18.868 1 98.62 81 LEU A C 1
ATOM 622 O O . LEU A 1 81 ? -6.225 -14.272 -19.299 1 98.62 81 LEU A O 1
ATOM 626 N N . ASP A 1 82 ? -6.812 -16.379 -19.384 1 96.68 82 ASP A N 1
ATOM 627 C CA . ASP A 1 82 ? -7.668 -16.191 -20.551 1 96.68 82 ASP A CA 1
ATOM 628 C C . ASP A 1 82 ? -8.929 -15.41 -20.188 1 96.68 82 ASP A C 1
ATOM 630 O O . ASP A 1 82 ? -9.259 -15.268 -19.009 1 96.68 82 ASP A O 1
ATOM 634 N N . ASN A 1 83 ? -9.558 -14.887 -21.24 1 94.45 83 ASN A N 1
ATOM 635 C CA . ASN A 1 83 ? -10.803 -14.164 -21.005 1 94.45 83 ASN A CA 1
ATOM 636 C C . ASN A 1 83 ? -11.795 -15.002 -20.203 1 94.45 83 ASN A C 1
ATOM 638 O O . ASN A 1 83 ? -12.112 -16.13 -20.584 1 94.45 83 ASN A O 1
ATOM 642 N N . GLY A 1 84 ? -12.176 -14.518 -19.064 1 92.91 84 GLY A N 1
ATOM 643 C CA . GLY A 1 84 ? -13.178 -15.182 -18.246 1 92.91 84 GLY A CA 1
ATOM 644 C C . GLY A 1 84 ? -12.596 -16.247 -17.336 1 92.91 84 GLY A C 1
ATOM 645 O O . GLY A 1 84 ? -13.322 -16.878 -16.566 1 92.91 84 GLY A O 1
ATOM 646 N N . GLU A 1 85 ? -11.29 -16.549 -17.47 1 98.09 85 GLU A N 1
ATOM 647 C CA . GLU A 1 85 ? -10.686 -17.529 -16.572 1 98.09 85 GLU A CA 1
ATOM 648 C C . GLU A 1 85 ? -10.656 -17.017 -15.135 1 98.09 85 GLU A C 1
ATOM 650 O O . GLU A 1 85 ? -10.32 -15.856 -14.891 1 98.09 85 GLU A O 1
ATOM 655 N N . ARG A 1 86 ? -10.958 -17.96 -14.247 1 98.53 86 ARG A N 1
ATOM 656 C CA . ARG A 1 86 ? -11.11 -17.592 -12.843 1 98.53 86 ARG A CA 1
ATOM 657 C C . ARG A 1 86 ? -10.131 -18.365 -11.965 1 98.53 86 ARG A C 1
ATOM 659 O O . ARG A 1 86 ? -9.882 -19.549 -12.198 1 98.53 86 ARG A O 1
ATOM 666 N N . ILE A 1 87 ? -9.651 -17.701 -10.987 1 98.79 87 ILE A N 1
ATOM 667 C CA . ILE A 1 87 ? -8.846 -18.355 -9.961 1 98.79 87 ILE A CA 1
ATOM 668 C C . ILE A 1 87 ? -9.76 -18.986 -8.913 1 98.79 87 ILE A C 1
ATOM 670 O O . ILE A 1 87 ? -10.605 -18.305 -8.326 1 98.79 87 ILE A O 1
ATOM 674 N N . ASN A 1 88 ? -9.584 -20.188 -8.632 1 98.71 88 ASN A N 1
ATOM 675 C CA . ASN A 1 88 ? -10.443 -20.838 -7.648 1 98.71 88 ASN A CA 1
ATOM 676 C C . ASN A 1 88 ? -9.677 -21.177 -6.373 1 98.71 88 ASN A C 1
ATOM 678 O O . ASN A 1 88 ? -10.275 -21.583 -5.374 1 98.71 88 ASN A O 1
ATOM 682 N N . TYR A 1 89 ? -8.403 -21.006 -6.492 1 98.68 89 TYR A N 1
ATOM 683 C CA . TYR A 1 89 ? -7.562 -21.268 -5.329 1 98.68 89 TYR A CA 1
ATOM 684 C C . TYR A 1 89 ? -6.304 -20.409 -5.362 1 98.68 89 TYR A C 1
ATOM 686 O O . TYR A 1 89 ? -5.649 -20.296 -6.401 1 98.68 89 TYR A O 1
ATOM 694 N N . MET A 1 90 ? -5.984 -19.817 -4.228 1 98.47 90 MET A N 1
ATOM 695 C CA . MET A 1 90 ? -4.744 -19.058 -4.097 1 98.47 90 MET A CA 1
ATOM 696 C C . MET A 1 90 ? -4.237 -19.086 -2.659 1 98.47 90 MET A C 1
ATOM 698 O O . MET A 1 90 ? -5.01 -18.889 -1.72 1 98.47 90 MET A O 1
ATOM 702 N N . VAL A 1 91 ? -3.009 -19.341 -2.554 1 97.64 91 VAL A N 1
ATOM 703 C CA . VAL A 1 91 ? -2.302 -19.272 -1.279 1 97.64 91 VAL A CA 1
ATOM 704 C C . VAL A 1 91 ? -1.068 -18.384 -1.42 1 97.64 91 VAL A C 1
ATOM 706 O O . VAL A 1 91 ? -0.355 -18.456 -2.424 1 97.64 91 VAL A O 1
ATOM 709 N N . ILE A 1 92 ? -0.893 -17.552 -0.483 1 96.32 92 ILE A N 1
ATOM 710 C CA . ILE A 1 92 ? 0.36 -16.819 -0.339 1 96.32 92 ILE A CA 1
ATOM 711 C C . ILE A 1 92 ? 1.124 -17.335 0.878 1 96.32 92 ILE A C 1
ATOM 713 O O . ILE A 1 92 ? 0.545 -17.517 1.951 1 96.32 92 ILE A O 1
ATOM 717 N N . ARG A 1 93 ? 2.367 -17.582 0.679 1 94.67 93 ARG A N 1
ATOM 718 C CA . ARG A 1 93 ? 3.236 -17.985 1.779 1 94.67 93 ARG A CA 1
ATOM 719 C C . ARG A 1 93 ? 4.086 -16.815 2.263 1 94.67 93 ARG A C 1
ATOM 721 O O . ARG A 1 93 ? 4.776 -16.172 1.469 1 94.67 93 ARG A O 1
ATOM 728 N N . ALA A 1 94 ? 3.933 -16.514 3.62 1 92.85 94 ALA A N 1
ATOM 729 C CA . ALA A 1 94 ? 4.652 -15.352 4.135 1 92.85 94 ALA A CA 1
ATOM 730 C C . ALA A 1 94 ? 4.841 -15.449 5.646 1 92.85 94 ALA A C 1
ATOM 732 O O . ALA A 1 94 ? 3.946 -15.904 6.362 1 92.85 94 ALA A O 1
ATOM 733 N N . THR A 1 95 ? 6.004 -14.976 6.169 1 89.78 95 THR A N 1
ATOM 734 C CA . THR A 1 95 ? 6.288 -14.745 7.582 1 89.78 95 THR A CA 1
ATOM 735 C C . THR A 1 95 ? 6.946 -13.383 7.785 1 89.78 95 THR A C 1
ATOM 737 O O . THR A 1 95 ? 6.277 -12.411 8.141 1 89.78 95 THR A O 1
ATOM 740 N N . ASP A 1 96 ? 8.179 -13.24 7.392 1 85.54 96 ASP A N 1
ATOM 741 C CA . ASP A 1 96 ? 8.868 -11.956 7.471 1 85.54 96 ASP A CA 1
ATOM 742 C C . ASP A 1 96 ? 9.064 -11.352 6.082 1 85.54 96 ASP A C 1
ATOM 744 O O . ASP A 1 96 ? 9.43 -10.182 5.954 1 85.54 96 ASP A O 1
ATOM 748 N N . ARG A 1 97 ? 8.711 -12.18 5.161 1 90.99 97 ARG A N 1
ATOM 749 C CA . ARG A 1 97 ? 8.7 -11.803 3.752 1 90.99 97 ARG A CA 1
ATOM 750 C C . ARG A 1 97 ? 7.714 -12.659 2.964 1 90.99 97 ARG A C 1
ATOM 752 O O . ARG A 1 97 ? 7.19 -13.648 3.482 1 90.99 97 ARG A O 1
ATOM 759 N N . ALA A 1 98 ? 7.47 -12.272 1.783 1 94.21 98 ALA A N 1
ATOM 760 C CA . ALA A 1 98 ? 6.707 -13.132 0.882 1 94.21 98 ALA A CA 1
ATOM 761 C C . ALA A 1 98 ? 7.6 -14.197 0.253 1 94.21 98 ALA A C 1
ATOM 763 O O . ALA A 1 98 ? 8.547 -13.875 -0.469 1 94.21 98 ALA A O 1
ATOM 764 N N . ASP A 1 99 ? 7.253 -15.396 0.479 1 95.4 99 ASP A N 1
ATOM 765 C CA . ASP A 1 99 ? 8.112 -16.497 0.054 1 95.4 99 ASP A CA 1
ATOM 766 C C . ASP A 1 99 ? 7.632 -17.09 -1.269 1 95.4 99 ASP A C 1
ATOM 768 O O . ASP A 1 99 ? 8.443 -17.489 -2.107 1 95.4 99 ASP A O 1
ATOM 772 N N . GLY A 1 100 ? 6.296 -17.172 -1.34 1 96.89 100 GLY A N 1
ATOM 773 C CA . GLY A 1 100 ? 5.794 -17.852 -2.523 1 96.89 100 GLY A CA 1
ATOM 774 C C . GLY A 1 100 ? 4.293 -17.715 -2.698 1 96.89 100 GLY A C 1
ATOM 775 O O . GLY A 1 100 ? 3.628 -17.053 -1.9 1 96.89 100 GLY A O 1
ATOM 776 N N . MET A 1 101 ? 3.785 -18.313 -3.808 1 97.89 101 MET A N 1
ATOM 777 C CA . MET A 1 101 ? 2.371 -18.258 -4.167 1 97.89 101 MET A CA 1
ATOM 778 C C . MET A 1 101 ? 1.956 -19.506 -4.939 1 97.89 101 MET A C 1
ATOM 780 O O . MET A 1 101 ? 2.719 -20.014 -5.762 1 97.89 101 MET A O 1
ATOM 784 N N . GLU A 1 102 ? 0.815 -19.955 -4.652 1 98.59 102 GLU A N 1
ATOM 785 C CA . GLU A 1 102 ? 0.171 -21.036 -5.391 1 98.59 102 GLU A CA 1
ATOM 786 C C . GLU A 1 102 ? -1.199 -20.61 -5.91 1 98.59 102 GLU A C 1
ATOM 788 O O . GLU A 1 102 ? -2.013 -20.068 -5.159 1 98.59 102 GLU A O 1
ATOM 793 N N . VAL A 1 103 ? -1.426 -20.889 -7.211 1 98.8 103 VAL A N 1
ATOM 794 C CA . VAL A 1 103 ? -2.676 -20.481 -7.844 1 98.8 103 VAL A CA 1
ATOM 795 C C . VAL A 1 103 ? -3.215 -21.621 -8.705 1 98.8 103 VAL A C 1
ATOM 797 O O . VAL A 1 103 ? -2.456 -22.28 -9.42 1 98.8 103 VAL A O 1
ATOM 800 N N . ARG A 1 104 ? -4.48 -21.785 -8.578 1 98.91 104 ARG A N 1
ATOM 801 C CA . ARG A 1 104 ? -5.187 -22.681 -9.488 1 98.91 104 ARG A CA 1
ATOM 802 C C . ARG A 1 104 ? -6.367 -21.973 -10.146 1 98.91 104 ARG A C 1
ATOM 804 O O . ARG A 1 104 ? -7.02 -21.134 -9.523 1 98.91 104 ARG A O 1
ATOM 811 N N . THR A 1 105 ? -6.611 -22.391 -11.388 1 98.83 105 THR A N 1
ATOM 812 C CA . THR A 1 105 ? -7.7 -21.753 -12.12 1 98.83 105 THR A CA 1
ATOM 813 C C . THR A 1 105 ? -8.765 -22.775 -12.506 1 98.83 105 THR A C 1
ATOM 815 O O . THR A 1 105 ? -8.531 -23.983 -12.426 1 98.83 105 THR A O 1
ATOM 818 N N . ASP A 1 106 ? -9.898 -22.292 -12.942 1 98.62 106 ASP A N 1
ATOM 819 C CA . ASP A 1 106 ? -11.011 -23.146 -13.346 1 98.62 106 ASP A CA 1
ATOM 820 C C . ASP A 1 106 ? -10.773 -23.736 -14.734 1 98.62 106 ASP A C 1
ATOM 822 O O . ASP A 1 106 ? -11.584 -24.524 -15.227 1 98.62 106 ASP A O 1
ATOM 826 N N . ARG A 1 107 ? -9.67 -23.384 -15.354 1 98.11 107 ARG A N 1
ATOM 827 C CA . ARG A 1 107 ? -9.318 -23.969 -16.644 1 98.11 107 ARG A CA 1
ATOM 828 C C . ARG A 1 107 ? -8.123 -24.907 -16.511 1 98.11 107 ARG A C 1
ATOM 830 O O . ARG A 1 107 ? -7.479 -25.245 -17.507 1 98.11 107 ARG A O 1
ATOM 837 N N . GLY A 1 108 ? -7.753 -25.14 -15.28 1 97.72 108 GLY A N 1
ATOM 838 C CA . GLY A 1 108 ? -6.84 -26.238 -15.006 1 97.72 108 GLY A CA 1
ATOM 839 C C . GLY A 1 108 ? -5.396 -25.793 -14.867 1 97.72 108 GLY A C 1
ATOM 840 O O . GLY A 1 108 ? -4.49 -26.625 -14.782 1 97.72 108 GLY A O 1
ATOM 841 N N . GLN A 1 109 ? -5.123 -24.521 -14.812 1 98.28 109 GLN A N 1
ATOM 842 C CA . GLN A 1 109 ? -3.749 -24.08 -14.601 1 98.28 109 GLN A CA 1
ATOM 843 C C . GLN A 1 109 ? -3.342 -24.228 -13.138 1 98.28 109 GLN A C 1
ATOM 845 O O . GLN A 1 109 ? -4.138 -23.96 -12.236 1 98.28 109 GLN A O 1
ATOM 850 N N . ASN A 1 110 ? -2.139 -24.746 -12.974 1 98.33 110 ASN A N 1
ATOM 851 C CA . ASN A 1 110 ? -1.443 -24.744 -11.692 1 98.33 110 ASN A CA 1
ATOM 852 C C . ASN A 1 110 ? -0.18 -23.888 -11.741 1 98.33 110 ASN A C 1
ATOM 854 O O . ASN A 1 110 ? 0.753 -24.195 -12.484 1 98.33 110 ASN A O 1
ATOM 858 N N . PHE A 1 111 ? -0.201 -22.882 -11.042 1 98.39 111 PHE A N 1
ATOM 859 C CA . PHE A 1 111 ? 0.882 -21.906 -11.007 1 98.39 111 PHE A CA 1
ATOM 860 C C . PHE A 1 111 ? 1.51 -21.844 -9.619 1 98.39 111 PHE A C 1
ATOM 862 O O . PHE A 1 111 ? 0.867 -21.413 -8.66 1 98.39 111 PHE A O 1
ATOM 869 N N . THR A 1 112 ? 2.655 -22.359 -9.443 1 98.47 112 THR A N 1
ATOM 870 C CA . THR A 1 112 ? 3.431 -22.272 -8.211 1 98.47 112 THR A CA 1
ATOM 871 C C . THR A 1 112 ? 4.744 -21.533 -8.45 1 98.47 112 THR A C 1
ATOM 873 O O . THR A 1 112 ? 5.496 -21.872 -9.366 1 98.47 112 THR A O 1
ATOM 876 N N . VAL A 1 113 ? 5.033 -20.528 -7.675 1 98.38 113 VAL A N 1
ATOM 877 C CA . VAL A 1 113 ? 6.214 -19.696 -7.881 1 98.38 113 VAL A CA 1
ATOM 878 C C . VAL A 1 113 ? 6.818 -19.313 -6.532 1 98.38 113 VAL A C 1
ATOM 880 O O . VAL A 1 113 ? 6.098 -19.157 -5.544 1 98.38 113 VAL A O 1
ATOM 883 N N . GLY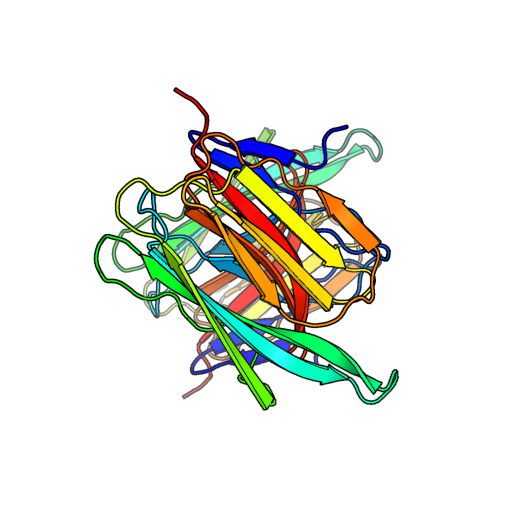 A 1 114 ? 8.133 -19.114 -6.531 1 97.14 114 GLY A N 1
ATOM 884 C CA . GLY A 1 114 ? 8.838 -18.792 -5.301 1 97.14 114 GLY A CA 1
ATOM 885 C C . GLY A 1 114 ? 9.192 -20.017 -4.478 1 97.14 114 GLY A C 1
ATOM 886 O O . GLY A 1 114 ? 9.446 -21.09 -5.03 1 97.14 114 GLY A O 1
ATOM 887 N N . GLY A 1 115 ? 9.363 -19.776 -3.158 1 94.9 115 GLY A N 1
ATOM 888 C CA . GLY A 1 115 ? 9.779 -20.848 -2.269 1 94.9 115 GLY A CA 1
ATOM 889 C C . GLY A 1 115 ? 8.641 -21.411 -1.439 1 94.9 115 GLY A C 1
ATOM 890 O O . GLY A 1 115 ? 7.498 -20.963 -1.558 1 94.9 115 GLY A O 1
ATOM 891 N N . ASP A 1 116 ? 8.969 -22.422 -0.627 1 92.26 116 ASP A N 1
ATOM 892 C CA . ASP A 1 116 ? 7.975 -23.105 0.195 1 92.26 116 ASP A CA 1
ATOM 893 C C . ASP A 1 116 ? 8.115 -22.715 1.665 1 92.26 116 ASP A C 1
ATOM 895 O O . ASP A 1 116 ? 7.544 -23.365 2.543 1 92.26 116 ASP A O 1
ATOM 899 N N . GLY A 1 117 ? 8.876 -21.629 1.806 1 90.42 117 GLY A N 1
ATOM 900 C CA . GLY A 1 117 ? 8.977 -21.119 3.163 1 90.42 117 GLY A CA 1
ATOM 901 C C . GLY A 1 117 ? 7.785 -20.275 3.574 1 90.42 117 GLY A C 1
ATOM 902 O O . GLY A 1 117 ? 6.856 -20.079 2.788 1 90.42 117 GLY A O 1
ATOM 903 N N . GLY A 1 118 ? 7.759 -19.896 4.851 1 89.4 118 GLY A N 1
ATOM 904 C CA . GLY A 1 118 ? 6.711 -19.033 5.375 1 89.4 118 GLY A CA 1
ATOM 905 C C . GLY A 1 118 ? 5.421 -19.774 5.671 1 89.4 118 GLY A C 1
ATOM 906 O O . GLY A 1 118 ? 5.235 -20.909 5.228 1 89.4 118 GLY A O 1
ATOM 907 N N . ASP A 1 119 ? 4.526 -19.084 6.311 1 92.61 119 ASP A N 1
ATOM 908 C CA . ASP A 1 119 ? 3.225 -19.641 6.666 1 92.61 119 ASP A CA 1
ATOM 909 C C . ASP A 1 119 ? 2.238 -19.513 5.508 1 92.61 119 ASP A C 1
ATOM 911 O O . ASP A 1 119 ? 2.309 -18.563 4.727 1 92.61 119 ASP A O 1
ATOM 915 N N . ARG A 1 120 ? 1.29 -20.421 5.575 1 93.27 120 ARG A N 1
ATOM 916 C CA . ARG A 1 120 ? 0.236 -20.437 4.566 1 93.27 120 ARG A CA 1
ATOM 917 C C . ARG A 1 120 ? -0.864 -19.437 4.908 1 93.27 120 ARG A C 1
ATOM 919 O O . ARG A 1 120 ? -1.369 -19.423 6.032 1 93.27 120 ARG A O 1
ATOM 926 N N . HIS A 1 121 ? -1.234 -18.652 3.929 1 94.31 121 HIS A N 1
ATOM 927 C CA . HIS A 1 121 ? -2.365 -17.737 4.039 1 94.31 121 HIS A CA 1
ATOM 928 C C . HIS A 1 121 ? -3.343 -17.931 2.886 1 94.31 121 HIS A C 1
ATOM 930 O O . HIS A 1 121 ? -3.098 -17.46 1.772 1 94.31 121 HIS A O 1
ATOM 936 N N . ASP A 1 122 ? -4.435 -18.567 3.22 1 95.47 122 ASP A N 1
ATOM 937 C CA . ASP A 1 122 ? -5.464 -18.779 2.206 1 95.47 122 ASP A CA 1
ATOM 938 C C . ASP A 1 122 ? -6.137 -17.462 1.823 1 95.47 122 ASP A C 1
ATOM 940 O O . ASP A 1 122 ? -6.546 -16.692 2.694 1 95.47 122 ASP A O 1
ATOM 944 N N . GLN A 1 123 ? -6.299 -17.299 0.538 1 97.15 123 GLN A N 1
ATOM 945 C CA . GLN A 1 123 ? -6.951 -16.091 0.044 1 97.15 123 GLN A CA 1
ATOM 946 C C . GLN A 1 123 ? -8.42 -16.35 -0.274 1 97.15 123 GLN A C 1
ATOM 948 O O . GLN A 1 123 ? -8.769 -17.407 -0.803 1 97.15 123 GLN A O 1
ATOM 953 N N . ASN A 1 124 ? -9.228 -15.456 0.097 1 98.04 124 ASN A N 1
ATOM 954 C CA . ASN A 1 124 ? -10.591 -15.46 -0.425 1 98.04 124 ASN A CA 1
ATOM 955 C C . ASN A 1 124 ? -10.642 -14.952 -1.863 1 98.04 124 ASN A C 1
ATOM 957 O O . ASN A 1 124 ? -10.408 -13.77 -2.117 1 98.04 124 ASN A O 1
ATOM 961 N N . VAL A 1 125 ? -11.031 -15.803 -2.757 1 98.29 125 VAL A N 1
ATOM 962 C CA . VAL A 1 125 ? -10.839 -15.487 -4.169 1 98.29 125 VAL A CA 1
ATOM 963 C C . VAL A 1 125 ? -12.122 -14.89 -4.744 1 98.29 125 VAL A C 1
ATOM 965 O O . VAL A 1 125 ? -12.205 -14.618 -5.944 1 98.29 125 VAL A O 1
ATOM 968 N N . GLY A 1 126 ? -13.179 -14.678 -3.954 1 97.49 126 GLY A N 1
ATOM 969 C CA . GLY A 1 126 ? -14.401 -14.048 -4.43 1 97.49 126 GLY A CA 1
ATOM 970 C C . GLY A 1 126 ? -14.977 -14.718 -5.663 1 97.49 126 GLY A C 1
ATOM 971 O O . GLY A 1 126 ? -15.206 -15.929 -5.668 1 97.49 126 GLY A O 1
ATOM 972 N N . SER A 1 127 ? -15.156 -13.959 -6.774 1 97.92 127 SER A N 1
ATOM 973 C CA . SER A 1 127 ? -15.674 -14.479 -8.035 1 97.92 127 SER A CA 1
ATOM 974 C C . SER A 1 127 ? -14.603 -15.253 -8.796 1 97.92 127 SER A C 1
ATOM 976 O O . SER A 1 127 ? -14.896 -15.908 -9.798 1 97.92 127 SER A O 1
ATOM 978 N N . GLY A 1 128 ? -13.361 -15.082 -8.369 1 98.57 128 GLY A N 1
ATOM 979 C CA . GLY A 1 128 ? -12.233 -15.674 -9.069 1 98.57 128 GLY A CA 1
ATOM 980 C C . GLY A 1 128 ? -11.551 -14.713 -10.024 1 98.57 128 GLY A C 1
ATOM 981 O O . GLY A 1 128 ? -10.478 -15.01 -10.552 1 98.57 128 GLY A O 1
ATOM 982 N N . LEU A 1 129 ? -12.224 -13.575 -10.244 1 98.2 129 LEU A N 1
ATOM 983 C CA . LEU A 1 129 ? -11.601 -12.572 -11.1 1 98.2 129 LEU A CA 1
ATOM 984 C C . LEU A 1 129 ? -10.631 -11.704 -10.304 1 98.2 129 LEU A C 1
ATOM 986 O O . LEU A 1 129 ? -11.04 -10.993 -9.384 1 98.2 129 LEU A O 1
ATOM 990 N N . LEU A 1 130 ? -9.341 -11.792 -10.628 1 98.47 130 LEU A N 1
ATOM 991 C CA . LEU A 1 130 ? -8.277 -11.057 -9.954 1 98.47 130 LEU A CA 1
ATOM 992 C C . LEU A 1 130 ? -8.245 -9.604 -10.415 1 98.47 130 LEU A C 1
ATOM 994 O O . LEU A 1 130 ? -8.216 -9.329 -11.617 1 98.47 130 LEU A O 1
ATOM 998 N N . LEU A 1 131 ? -8.23 -8.716 -9.445 1 97.94 131 LEU A N 1
ATOM 999 C CA . LEU A 1 131 ? -8.194 -7.293 -9.764 1 97.94 131 LEU A CA 1
ATOM 1000 C C . LEU A 1 131 ? -6.824 -6.7 -9.449 1 97.94 131 LEU A C 1
ATOM 1002 O O . LEU A 1 131 ? -6.474 -5.632 -9.956 1 97.94 131 LEU A O 1
ATOM 1006 N N . GLY A 1 132 ? -6.048 -7.373 -8.573 1 98.19 132 GLY A N 1
ATOM 1007 C CA . GLY A 1 132 ? -4.739 -6.847 -8.219 1 98.19 132 GLY A CA 1
ATOM 1008 C C . GLY A 1 132 ? -4.202 -7.41 -6.917 1 98.19 132 GLY A C 1
ATOM 1009 O O . GLY A 1 132 ? -4.592 -8.502 -6.5 1 98.19 132 GLY A O 1
ATOM 1010 N N . PHE A 1 133 ? -3.205 -6.658 -6.332 1 98.36 133 PHE A N 1
ATOM 1011 C CA . PHE A 1 133 ? -2.568 -7.015 -5.069 1 98.36 133 PHE A CA 1
ATOM 1012 C C . PHE A 1 133 ? -2.31 -5.774 -4.223 1 98.36 133 PHE A C 1
ATOM 1014 O O . PHE A 1 133 ? -2.164 -4.672 -4.756 1 98.36 133 PHE A O 1
ATOM 1021 N N . ASN A 1 134 ? -2.27 -6.001 -2.994 1 97.46 134 ASN A N 1
ATOM 1022 C CA . ASN A 1 134 ? -1.767 -5.022 -2.036 1 97.46 134 ASN A CA 1
ATOM 1023 C C . ASN A 1 134 ? -0.685 -5.618 -1.141 1 97.46 134 ASN A C 1
ATOM 1025 O O . ASN A 1 134 ? -0.504 -6.836 -1.105 1 97.46 134 ASN A O 1
ATOM 1029 N N . GLY A 1 135 ? 0.075 -4.704 -0.444 1 96.39 135 GLY A N 1
ATOM 1030 C CA . GLY A 1 135 ? 1.081 -5.202 0.481 1 96.39 135 GLY A CA 1
ATOM 1031 C C . GLY A 1 135 ? 2.101 -4.151 0.876 1 96.39 135 GLY A C 1
ATOM 1032 O O . GLY A 1 135 ? 1.791 -2.958 0.907 1 96.39 135 GLY A O 1
ATOM 1033 N N . THR A 1 136 ? 3.272 -4.76 1.297 1 94.72 136 THR A N 1
ATOM 1034 C CA . THR A 1 136 ? 4.393 -3.913 1.69 1 94.72 136 THR A CA 1
ATOM 1035 C C . THR A 1 136 ? 5.701 -4.444 1.111 1 94.72 136 THR A C 1
ATOM 1037 O O . THR A 1 136 ? 5.824 -5.64 0.835 1 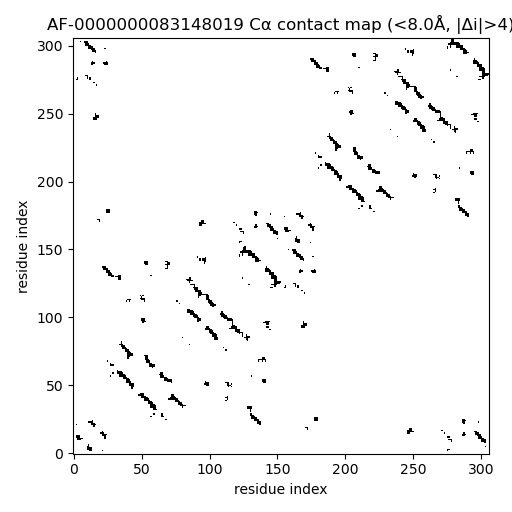94.72 136 THR A O 1
ATOM 1040 N N . TYR A 1 137 ? 6.606 -3.542 0.875 1 93.6 137 TYR A N 1
ATOM 1041 C CA . TYR A 1 137 ? 7.942 -3.939 0.445 1 93.6 137 TYR A CA 1
ATOM 1042 C C . TYR A 1 137 ? 9.008 -3.083 1.118 1 93.6 137 TYR A C 1
ATOM 1044 O O . TYR A 1 137 ? 8.72 -1.982 1.594 1 93.6 137 TYR A O 1
ATOM 1052 N N . LYS A 1 138 ? 10.197 -3.633 1.161 1 90.23 138 LYS A N 1
ATOM 1053 C CA . LYS A 1 138 ? 11.367 -2.963 1.72 1 90.23 138 LYS A CA 1
ATOM 1054 C C . LYS A 1 138 ? 12.65 -3.449 1.052 1 90.23 138 LYS A C 1
ATOM 1056 O O . LYS A 1 138 ? 12.83 -4.651 0.843 1 90.23 138 LYS A O 1
ATOM 1061 N N . SER A 1 139 ? 13.503 -2.499 0.695 1 87.77 139 SER A N 1
ATOM 1062 C CA . SER A 1 139 ? 14.835 -2.797 0.178 1 87.77 139 SER A CA 1
ATOM 1063 C C . SER A 1 139 ? 14.77 -3.784 -0.982 1 87.77 139 SER A C 1
ATOM 1065 O O . SER A 1 139 ? 15.534 -4.751 -1.024 1 87.77 139 SER A O 1
ATOM 1067 N N . GLY A 1 140 ? 13.771 -3.611 -1.749 1 90.17 140 GLY A N 1
ATOM 1068 C CA . GLY A 1 140 ? 13.679 -4.37 -2.987 1 90.17 140 GLY A CA 1
ATOM 1069 C C . GLY A 1 140 ? 13.039 -5.733 -2.804 1 90.17 140 GLY A C 1
ATOM 1070 O O . GLY A 1 140 ? 13.054 -6.559 -3.719 1 90.17 140 GLY A O 1
ATOM 1071 N N . GLN A 1 141 ? 12.475 -5.951 -1.625 1 92.27 141 GLN A N 1
ATOM 1072 C CA . GLN A 1 141 ? 11.829 -7.234 -1.367 1 92.27 141 GLN A CA 1
ATOM 1073 C C . GLN A 1 141 ? 10.361 -7.045 -0.995 1 92.27 141 GLN A C 1
ATOM 1075 O O . GLN A 1 141 ? 10.007 -6.08 -0.316 1 92.27 141 GLN A O 1
ATOM 1080 N N . LEU A 1 142 ? 9.591 -8.092 -1.376 1 95.23 142 LEU A N 1
ATOM 1081 C CA . LEU A 1 142 ? 8.207 -8.115 -0.915 1 95.23 142 LEU A CA 1
ATOM 1082 C C . LEU A 1 142 ? 8.12 -8.634 0.516 1 95.23 142 LEU A C 1
ATOM 1084 O O . LEU A 1 142 ? 8.617 -9.722 0.818 1 95.23 142 LEU A O 1
ATOM 1088 N N . TRP A 1 143 ? 7.473 -7.853 1.35 1 92.72 143 TRP A N 1
ATOM 1089 C CA . TRP A 1 143 ? 7.39 -8.21 2.763 1 92.72 143 TRP A CA 1
ATOM 1090 C C . TRP A 1 143 ? 6.049 -8.863 3.081 1 92.72 143 TRP A C 1
ATOM 1092 O O . TRP A 1 143 ? 5.977 -9.779 3.903 1 92.72 143 TRP A O 1
ATOM 1102 N N . SER A 1 144 ? 5.019 -8.304 2.529 1 93.97 144 SER A N 1
ATOM 1103 C CA . SER A 1 144 ? 3.678 -8.861 2.673 1 93.97 144 SER A CA 1
ATOM 1104 C C . SER A 1 144 ? 2.855 -8.655 1.406 1 93.97 144 SER A C 1
ATOM 1106 O O . SER A 1 144 ? 3.163 -7.779 0.595 1 93.97 144 SER A O 1
ATOM 1108 N N . MET A 1 145 ? 1.843 -9.494 1.265 1 95.4 145 MET A N 1
ATOM 1109 C CA . MET A 1 145 ? 1.019 -9.411 0.063 1 95.4 145 MET A CA 1
ATOM 1110 C C . MET A 1 145 ? -0.369 -9.993 0.312 1 95.4 145 MET A C 1
ATOM 1112 O O . MET A 1 145 ? -0.527 -10.903 1.127 1 95.4 145 MET A O 1
ATOM 1116 N N . GLY A 1 146 ? -1.377 -9.542 -0.374 1 97 146 GLY A N 1
ATOM 1117 C CA . GLY A 1 146 ? -2.742 -10.042 -0.417 1 97 146 GLY A CA 1
ATOM 1118 C C . GLY A 1 146 ? -3.435 -9.771 -1.739 1 97 146 GLY A C 1
ATOM 1119 O O . GLY A 1 146 ? -3.308 -8.68 -2.3 1 97 146 GLY A O 1
ATOM 1120 N N . GLY A 1 147 ? -4.172 -10.696 -2.171 1 98.22 147 GLY A N 1
ATOM 1121 C CA . GLY A 1 147 ? -4.883 -10.555 -3.432 1 98.22 147 GLY A CA 1
ATOM 1122 C C . GLY A 1 147 ? -6.144 -9.719 -3.315 1 98.22 147 GLY A C 1
ATOM 1123 O O . GLY A 1 147 ? -6.76 -9.661 -2.249 1 98.22 147 GLY A O 1
ATOM 1124 N N . ILE A 1 148 ? -6.504 -9.081 -4.409 1 98.23 148 ILE A N 1
ATOM 1125 C CA . ILE A 1 148 ? -7.752 -8.338 -4.547 1 98.23 148 ILE A CA 1
ATOM 1126 C C . ILE A 1 148 ? -8.615 -8.978 -5.633 1 98.23 148 ILE A C 1
ATOM 1128 O O . ILE A 1 148 ? -8.179 -9.121 -6.777 1 98.23 148 ILE A O 1
ATOM 1132 N N . PHE A 1 149 ? -9.828 -9.322 -5.218 1 98.5 149 PHE A N 1
ATOM 1133 C CA . PHE A 1 149 ? -10.703 -10.041 -6.137 1 98.5 149 PHE A CA 1
ATOM 1134 C C . PHE A 1 149 ? -12.046 -9.334 -6.271 1 98.5 149 PHE A C 1
ATOM 1136 O O . PHE A 1 149 ? -12.486 -8.647 -5.347 1 98.5 149 PHE A O 1
ATOM 1143 N N . GLN A 1 150 ? -12.632 -9.542 -7.418 1 97.82 150 GLN A N 1
ATOM 1144 C CA . GLN A 1 150 ? -14.005 -9.078 -7.586 1 97.82 150 GLN A CA 1
ATOM 1145 C C . GLN A 1 150 ? -14.967 -9.875 -6.709 1 97.82 150 GLN A C 1
ATOM 1147 O O . GLN A 1 150 ? -14.844 -11.096 -6.596 1 97.82 150 GLN A O 1
ATOM 1152 N N . ARG A 1 151 ? -15.917 -9.191 -6.134 1 96.54 151 ARG A N 1
ATOM 1153 C CA . ARG A 1 151 ? -16.951 -9.87 -5.36 1 96.54 151 ARG A CA 1
ATOM 1154 C C . ARG A 1 151 ? -17.796 -10.775 -6.25 1 96.54 151 ARG A C 1
ATOM 1156 O O . ARG A 1 151 ? -18.017 -10.469 -7.424 1 96.54 151 ARG A O 1
ATOM 1163 N N . PRO A 1 152 ? -18.334 -11.889 -5.615 1 92.79 152 PRO A N 1
ATOM 1164 C CA . PRO A 1 152 ? -19.244 -12.741 -6.384 1 92.79 152 PRO A CA 1
ATOM 1165 C C . PRO A 1 152 ? -20.561 -12.045 -6.72 1 92.79 152 PRO A C 1
ATOM 1167 O O . PRO A 1 152 ? -21.053 -11.233 -5.932 1 92.79 152 PRO A O 1
ATOM 1170 N N . SER A 1 153 ? -21.159 -11.98 -7.97 1 77.87 153 SER A N 1
ATOM 1171 C CA . SER A 1 153 ? -22.461 -11.445 -8.353 1 77.87 153 SER A CA 1
ATOM 1172 C C . SER A 1 153 ? -23.588 -12.141 -7.597 1 77.87 153 SER A C 1
ATOM 1174 O O . SER A 1 153 ? -23.472 -13.316 -7.242 1 77.87 153 SER A O 1
ATOM 1176 N N . MET B 1 1 ? -11.45 -13.315 13.127 1 52.34 1 MET B N 1
ATOM 1177 C CA . MET B 1 1 ? -11.882 -12.454 12.03 1 52.34 1 MET B CA 1
ATOM 1178 C C . MET B 1 1 ? -11.278 -12.913 10.707 1 52.34 1 MET B C 1
ATOM 1180 O O . MET B 1 1 ? -10.198 -13.505 10.685 1 52.34 1 MET B O 1
ATOM 1184 N N . PRO B 1 2 ? -12.009 -12.678 9.65 1 72.06 2 PRO B N 1
ATOM 1185 C CA . PRO B 1 2 ? -11.444 -13.166 8.389 1 72.06 2 PRO B CA 1
ATOM 1186 C C . PRO B 1 2 ? -10.207 -12.383 7.955 1 72.06 2 PRO B C 1
ATOM 1188 O O . PRO B 1 2 ? -10.049 -11.217 8.325 1 72.06 2 PRO B O 1
ATOM 1191 N N . ASP B 1 3 ? -9.285 -12.983 7.321 1 86.62 3 ASP B N 1
ATOM 1192 C CA . ASP B 1 3 ? -8.062 -12.35 6.837 1 86.62 3 ASP B CA 1
ATOM 1193 C C . ASP B 1 3 ? -8.315 -11.588 5.538 1 86.62 3 ASP B C 1
ATOM 1195 O O . ASP B 1 3 ? -7.459 -11.56 4.652 1 86.62 3 ASP B O 1
ATOM 1199 N N . TRP B 1 4 ? -9.679 -11.056 5.481 1 92.4 4 TRP B N 1
ATOM 1200 C CA . TRP B 1 4 ? -10.061 -10.263 4.317 1 92.4 4 TRP B CA 1
ATOM 1201 C C . TRP B 1 4 ? -11.217 -9.326 4.652 1 92.4 4 TRP B C 1
ATOM 1203 O O . TRP B 1 4 ? -11.884 -9.495 5.675 1 92.4 4 TRP B O 1
ATOM 1213 N N . GLU B 1 5 ? -11.479 -8.278 3.845 1 93 5 GLU B N 1
ATOM 1214 C CA . GLU B 1 5 ? -12.623 -7.379 3.958 1 93 5 GLU B CA 1
ATOM 1215 C C . GLU B 1 5 ? -13.224 -7.076 2.589 1 93 5 GLU B C 1
ATOM 1217 O O . GLU B 1 5 ? -12.552 -7.216 1.565 1 93 5 GLU B O 1
ATOM 1222 N N . GLU B 1 6 ? -14.548 -6.732 2.632 1 92.2 6 GLU B N 1
ATOM 1223 C CA . GLU B 1 6 ? -15.204 -6.23 1.428 1 92.2 6 GLU B CA 1
ATOM 1224 C C . GLU B 1 6 ? -15.082 -4.712 1.325 1 92.2 6 GLU B C 1
ATOM 1226 O O . GLU B 1 6 ? -15.438 -3.99 2.259 1 92.2 6 GLU B O 1
ATOM 1231 N N . ILE B 1 7 ? -14.599 -4.308 0.248 1 88.55 7 ILE B N 1
ATOM 1232 C CA . ILE B 1 7 ? -14.498 -2.882 -0.041 1 88.55 7 ILE B CA 1
ATOM 1233 C C . ILE B 1 7 ? -15.071 -2.594 -1.427 1 88.55 7 ILE B C 1
ATOM 1235 O O . ILE B 1 7 ? -14.494 -2.996 -2.44 1 88.55 7 ILE B O 1
ATOM 1239 N N . GLY B 1 8 ? -16.254 -1.885 -1.414 1 87.23 8 GLY B N 1
ATOM 1240 C CA . GLY B 1 8 ? -16.927 -1.702 -2.69 1 87.23 8 GLY B CA 1
ATOM 1241 C C . GLY B 1 8 ? -17.246 -3.01 -3.389 1 87.23 8 GLY B C 1
ATOM 1242 O O . GLY B 1 8 ? -17.868 -3.898 -2.802 1 87.23 8 GLY B O 1
ATOM 1243 N N . ASN B 1 9 ? -16.701 -3.168 -4.574 1 90.45 9 ASN B N 1
ATOM 1244 C CA . ASN B 1 9 ? -16.988 -4.35 -5.38 1 90.45 9 ASN B CA 1
ATOM 1245 C C . ASN B 1 9 ? -15.871 -5.385 -5.276 1 90.45 9 ASN B C 1
ATOM 1247 O O . ASN B 1 9 ? -15.784 -6.296 -6.101 1 90.45 9 ASN B O 1
ATOM 1251 N N . ALA B 1 10 ? -15.089 -5.269 -4.232 1 95.47 10 ALA B N 1
ATOM 1252 C CA . ALA B 1 10 ? -13.912 -6.134 -4.196 1 95.47 10 ALA B CA 1
ATOM 1253 C C . ALA B 1 10 ? -13.81 -6.864 -2.86 1 95.47 10 ALA B C 1
ATOM 1255 O O . ALA B 1 10 ? -14.221 -6.337 -1.824 1 95.47 10 ALA B O 1
ATOM 1256 N N . ILE B 1 11 ? -13.269 -8.112 -2.935 1 96.3 11 ILE B N 1
ATOM 1257 C CA . ILE B 1 11 ? -12.688 -8.801 -1.788 1 96.3 11 ILE B CA 1
ATOM 1258 C C . ILE B 1 11 ? -11.207 -8.45 -1.67 1 96.3 11 ILE B C 1
ATOM 1260 O O . ILE B 1 11 ? -10.422 -8.728 -2.58 1 96.3 11 ILE B O 1
ATOM 1264 N N . VAL B 1 12 ? -10.877 -7.803 -0.577 1 95.89 12 VAL B N 1
ATOM 1265 C CA . VAL B 1 12 ? -9.486 -7.432 -0.334 1 95.89 12 VAL B CA 1
ATOM 1266 C C . VAL B 1 12 ? -8.909 -8.295 0.786 1 95.89 12 VAL B C 1
ATOM 1268 O O . VAL B 1 12 ? -9.323 -8.18 1.942 1 95.89 12 VAL B O 1
ATOM 1271 N N . ASN B 1 13 ? -7.979 -9.181 0.438 1 97.1 13 ASN B N 1
ATOM 1272 C CA . ASN B 1 13 ? -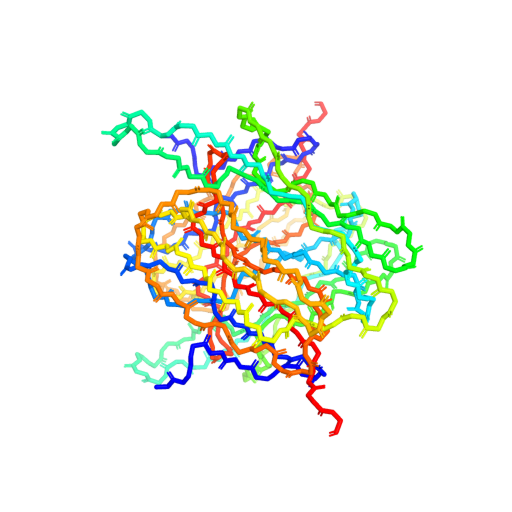7.282 -9.959 1.456 1 97.1 13 ASN B CA 1
ATOM 1273 C C . ASN B 1 13 ? -6.227 -9.122 2.175 1 97.1 13 ASN B C 1
ATOM 1275 O O . ASN B 1 13 ? -5.509 -8.344 1.544 1 97.1 13 ASN B O 1
ATOM 1279 N N . TYR B 1 14 ? -6.118 -9.286 3.441 1 93.1 14 TYR B N 1
ATOM 1280 C CA . TYR B 1 14 ? -5.059 -8.614 4.185 1 93.1 14 TYR B CA 1
ATOM 1281 C C . TYR B 1 14 ? -3.686 -9.109 3.747 1 93.1 14 TYR B C 1
ATOM 1283 O O . TYR B 1 14 ? -3.503 -10.301 3.486 1 93.1 14 TYR B O 1
ATOM 1291 N N . ALA B 1 15 ? -2.783 -8.116 3.604 1 90.28 15 ALA B N 1
ATOM 1292 C CA . ALA B 1 15 ? -1.376 -8.471 3.439 1 90.28 15 ALA B CA 1
ATOM 1293 C C . ALA B 1 15 ? -0.787 -8.996 4.745 1 90.28 15 ALA B C 1
ATOM 1295 O O . ALA B 1 15 ? -0.894 -8.347 5.788 1 90.28 15 ALA B O 1
ATOM 1296 N N . SER B 1 16 ? -0.322 -10.195 4.787 1 78.23 16 SER B N 1
ATOM 1297 C CA . SER B 1 16 ? 0.036 -10.796 6.068 1 78.23 16 SER B CA 1
ATOM 1298 C C . SER B 1 16 ? 1.497 -11.233 6.085 1 78.23 16 SER B C 1
ATOM 1300 O O . SER B 1 16 ? 2.073 -11.532 5.037 1 78.23 16 SER B O 1
ATOM 1302 N N . ASN B 1 17 ? 2.146 -10.9 7.239 1 73.36 17 ASN B N 1
ATOM 1303 C CA . ASN B 1 17 ? 3.355 -11.6 7.657 1 73.36 17 ASN B CA 1
ATOM 1304 C C . ASN B 1 17 ? 3.316 -11.949 9.142 1 73.36 17 ASN B C 1
ATOM 1306 O O . ASN B 1 17 ? 2.618 -11.296 9.92 1 73.36 17 ASN B O 1
ATOM 1310 N N . ARG B 1 18 ? 3.748 -13.078 9.554 1 63.3 18 ARG B N 1
ATOM 1311 C CA . ARG B 1 18 ? 3.611 -13.604 10.908 1 63.3 18 ARG B CA 1
ATOM 1312 C C . ARG B 1 18 ? 4.075 -12.584 11.942 1 63.3 18 ARG B C 1
ATOM 1314 O O . ARG B 1 18 ? 3.546 -12.534 13.054 1 63.3 18 ARG B O 1
ATOM 1321 N N . GLN B 1 19 ? 5.012 -11.737 11.524 1 62.23 19 GLN B N 1
ATOM 1322 C CA . GLN B 1 19 ? 5.648 -10.861 12.502 1 62.23 19 GLN B CA 1
ATOM 1323 C C . GLN B 1 19 ? 4.914 -9.527 12.607 1 62.23 19 GLN B C 1
ATOM 1325 O O . GLN B 1 19 ? 5.249 -8.692 13.449 1 62.23 19 GLN B O 1
ATOM 1330 N N . ALA B 1 20 ? 3.848 -9.456 11.739 1 69.21 20 ALA B N 1
ATOM 1331 C CA . ALA B 1 20 ? 3.118 -8.191 11.763 1 69.21 20 ALA B CA 1
ATOM 1332 C C . ALA B 1 20 ? 1.611 -8.427 11.715 1 69.21 20 ALA B C 1
ATOM 1334 O O . ALA B 1 20 ? 1.156 -9.486 11.278 1 69.21 20 ALA B O 1
ATOM 1335 N N . GLN B 1 21 ? 0.877 -7.529 12.302 1 77.75 21 GLN B N 1
ATOM 1336 C CA . GLN B 1 21 ? -0.575 -7.576 12.163 1 77.75 21 GLN B CA 1
ATOM 1337 C C . GLN B 1 21 ? -0.991 -7.478 10.698 1 77.75 21 GLN B C 1
ATOM 1339 O O . GLN B 1 21 ? -0.386 -6.732 9.925 1 77.75 21 GLN B O 1
ATOM 1344 N N . PRO B 1 22 ? -1.966 -8.297 10.326 1 85.46 22 PRO B N 1
ATOM 1345 C CA . PRO B 1 22 ? -2.485 -8.217 8.958 1 85.46 22 PRO B CA 1
ATOM 1346 C C . PRO B 1 22 ? -3.031 -6.833 8.614 1 85.46 22 PRO B C 1
ATOM 1348 O O . PRO B 1 22 ? -3.76 -6.238 9.411 1 85.46 22 PRO B O 1
ATOM 1351 N N . VAL B 1 23 ? -2.67 -6.321 7.419 1 90.96 23 VAL B N 1
ATOM 1352 C CA . VAL B 1 23 ? -3.063 -4.982 6.994 1 90.96 23 VAL B CA 1
ATOM 1353 C C . VAL B 1 23 ? -3.431 -4.997 5.512 1 90.96 23 VAL B C 1
ATOM 1355 O O . VAL B 1 23 ? -3.287 -6.021 4.84 1 90.96 23 VAL B O 1
ATOM 1358 N N . ILE B 1 24 ? -3.954 -3.915 5.076 1 94.08 24 ILE B N 1
ATOM 1359 C CA . ILE B 1 24 ? -4.084 -3.605 3.656 1 94.08 24 ILE B CA 1
ATOM 1360 C C . ILE B 1 24 ? -3.112 -2.489 3.281 1 94.08 24 ILE B C 1
ATOM 1362 O O . ILE B 1 24 ? -3.103 -1.427 3.909 1 94.08 24 ILE B O 1
ATOM 1366 N N . GLY B 1 25 ? -2.243 -2.806 2.357 1 95.67 25 GLY B N 1
ATOM 1367 C CA . GLY B 1 25 ? -1.353 -1.766 1.869 1 95.67 25 GLY B CA 1
ATOM 1368 C C . GLY B 1 25 ? -2.054 -0.739 1 1 95.67 25 GLY B C 1
ATOM 1369 O O . GLY B 1 25 ? -2.997 -1.069 0.278 1 95.67 25 GLY B O 1
ATOM 1370 N N . PHE B 1 26 ? -1.524 0.532 1.046 1 96.74 26 PHE B N 1
ATOM 1371 C CA . PHE B 1 26 ? -2.083 1.541 0.154 1 96.74 26 PHE B CA 1
ATOM 1372 C C . PHE B 1 26 ? -0.979 2.396 -0.456 1 96.74 26 PHE B C 1
ATOM 1374 O O . PHE B 1 26 ? 0.103 2.526 0.121 1 96.74 26 PHE B O 1
ATOM 1381 N N . LEU B 1 27 ? -1.264 2.934 -1.542 1 96.19 27 LEU B N 1
ATOM 1382 C CA . LEU B 1 27 ? -0.48 3.923 -2.272 1 96.19 27 LEU B CA 1
ATOM 1383 C C . LEU B 1 27 ? -1.381 4.994 -2.878 1 96.19 27 LEU B C 1
ATOM 1385 O O . LEU B 1 27 ? -2.213 4.696 -3.739 1 96.19 27 LEU B O 1
ATOM 1389 N N . LEU B 1 28 ? -1.234 6.164 -2.408 1 97.26 28 LEU B N 1
ATOM 1390 C CA . LEU B 1 28 ? -1.919 7.312 -2.991 1 97.26 28 LEU B CA 1
ATOM 1391 C C . LEU B 1 28 ? -0.954 8.164 -3.808 1 97.26 28 LEU B C 1
ATOM 1393 O O . LEU B 1 28 ? -0.122 8.879 -3.246 1 97.26 28 LEU B O 1
ATOM 1397 N N . ARG B 1 29 ? -1.067 8.03 -5.053 1 95.53 29 ARG B N 1
ATOM 1398 C CA . ARG B 1 29 ? -0.24 8.777 -5.994 1 95.53 29 ARG B CA 1
ATOM 1399 C C . ARG B 1 29 ? -0.895 8.838 -7.37 1 95.53 29 ARG B C 1
ATOM 1401 O O . ARG B 1 29 ? -1.607 7.912 -7.766 1 95.53 29 ARG B O 1
ATOM 1408 N N . ASN B 1 30 ? -0.678 9.911 -7.999 1 94.32 30 ASN B N 1
ATOM 1409 C CA . ASN B 1 30 ? -1.101 10.08 -9.385 1 94.32 30 ASN B CA 1
ATOM 1410 C C . ASN B 1 30 ? 0.062 10.497 -10.28 1 94.32 30 ASN B C 1
ATOM 1412 O O . ASN B 1 30 ? 0.216 11.678 -10.594 1 94.32 30 ASN B O 1
ATOM 1416 N N . ASP B 1 31 ? 0.85 9.449 -10.672 1 87.55 31 ASP B N 1
ATOM 1417 C CA . ASP B 1 31 ? 2.043 9.693 -11.477 1 87.55 31 ASP B CA 1
ATOM 1418 C C . ASP B 1 31 ? 2.91 10.786 -10.857 1 87.55 31 ASP B C 1
ATOM 1420 O O . ASP B 1 31 ? 3.246 10.722 -9.672 1 87.55 31 ASP B O 1
ATOM 1424 N N . SER B 1 32 ? 3.293 11.76 -11.658 1 90.02 32 SER B N 1
ATOM 1425 C CA . SER B 1 32 ? 4.153 12.83 -11.163 1 90.02 32 SER B CA 1
ATOM 1426 C C . SER B 1 32 ? 3.346 14.083 -10.84 1 90.02 32 SER B C 1
ATOM 1428 O O . SER B 1 32 ? 3.915 15.149 -10.6 1 90.02 32 SER B O 1
ATOM 1430 N N . SER B 1 33 ? 2.015 13.89 -10.762 1 95.29 33 SER B N 1
ATOM 1431 C CA . SER B 1 33 ? 1.175 15.035 -10.424 1 95.29 33 SER B CA 1
ATOM 1432 C C . SER B 1 33 ? 1.319 15.41 -8.953 1 95.29 33 SER B C 1
ATOM 1434 O O . SER B 1 33 ? 1.249 14.545 -8.077 1 95.29 33 SER B O 1
ATOM 1436 N N . ARG B 1 34 ? 1.434 16.648 -8.698 1 97.51 34 ARG B N 1
ATOM 1437 C CA . ARG B 1 34 ? 1.62 17.135 -7.335 1 97.51 34 ARG B CA 1
ATOM 1438 C C . ARG B 1 34 ? 0.29 17.21 -6.594 1 97.51 34 ARG B C 1
ATOM 1440 O O . ARG B 1 34 ? -0.746 17.503 -7.194 1 97.51 34 ARG B O 1
ATOM 1447 N N . VAL B 1 35 ? 0.402 17.099 -5.309 1 98.4 35 VAL B N 1
ATOM 1448 C CA . VAL B 1 35 ? -0.757 17.267 -4.44 1 98.4 35 VAL B CA 1
ATOM 1449 C C . VAL B 1 35 ? -1.027 18.754 -4.22 1 98.4 35 VAL B C 1
ATOM 1451 O O . VAL B 1 35 ? -0.111 19.518 -3.906 1 98.4 35 VAL B O 1
ATOM 1454 N N . THR B 1 36 ? -2.242 19.133 -4.395 1 98.64 36 THR B N 1
ATOM 1455 C CA . THR B 1 36 ? -2.612 20.523 -4.159 1 98.64 36 THR B CA 1
ATOM 1456 C C . THR B 1 36 ? -3.501 20.643 -2.924 1 98.64 36 THR B C 1
ATOM 1458 O O . THR B 1 36 ? -3.689 21.74 -2.392 1 98.64 36 THR B O 1
ATOM 1461 N N . SER B 1 37 ? -4.102 19.552 -2.502 1 98.66 37 SER B N 1
ATOM 1462 C CA . SER B 1 37 ? -4.908 19.539 -1.286 1 98.66 37 SER B CA 1
ATOM 1463 C C . SER B 1 37 ? -4.78 18.209 -0.552 1 98.66 37 SER B C 1
ATOM 1465 O O . SER B 1 37 ? -4.769 17.147 -1.177 1 98.66 37 SER B O 1
ATOM 1467 N N . LEU B 1 38 ? -4.645 18.256 0.758 1 98.66 38 LEU B N 1
ATOM 1468 C CA . LEU B 1 38 ? -4.613 17.117 1.67 1 98.66 38 LEU B CA 1
ATOM 1469 C C . LEU B 1 38 ? -5.695 17.244 2.737 1 98.66 38 LEU B C 1
ATOM 1471 O O . LEU B 1 38 ? -5.693 18.198 3.518 1 98.66 38 LEU B O 1
ATOM 1475 N N . THR B 1 39 ? -6.618 16.366 2.743 1 98.78 39 THR B N 1
ATOM 1476 C CA . THR B 1 39 ? -7.61 16.298 3.811 1 98.78 39 THR B CA 1
ATOM 1477 C C . THR B 1 39 ? -7.347 15.099 4.718 1 98.78 39 THR B C 1
ATOM 1479 O O . THR B 1 39 ? -7.278 13.961 4.247 1 98.78 39 THR B O 1
ATOM 1482 N N . ALA B 1 40 ? -7.208 15.351 5.982 1 98.72 40 ALA B N 1
ATOM 1483 C CA . ALA B 1 40 ? -7.035 14.306 6.988 1 98.72 40 ALA B CA 1
ATOM 1484 C C . ALA B 1 40 ? -8.261 14.205 7.891 1 98.72 40 ALA B C 1
ATOM 1486 O O . ALA B 1 40 ? -8.78 15.222 8.359 1 98.72 40 ALA B O 1
ATOM 1487 N N . TYR B 1 41 ? -8.68 13.024 8.106 1 98.6 41 TYR B N 1
ATOM 1488 C CA . TYR B 1 41 ? -9.835 12.767 8.959 1 98.6 41 TYR B CA 1
ATOM 1489 C C . TYR B 1 41 ? -9.399 12.268 10.331 1 98.6 41 TYR B C 1
ATOM 1491 O O . TYR B 1 41 ? -8.502 11.428 10.437 1 98.6 41 TYR B O 1
ATOM 1499 N N . VAL B 1 42 ? -10.089 12.782 11.309 1 97.92 42 VAL B N 1
ATOM 1500 C CA . VAL B 1 42 ? -9.664 12.572 12.689 1 97.92 42 VAL B CA 1
ATOM 1501 C C . VAL B 1 42 ? -10.827 12.018 13.51 1 97.92 42 VAL B C 1
ATOM 1503 O O . VAL B 1 42 ? -11.982 12.388 13.288 1 97.92 42 VAL B O 1
ATOM 1506 N N . GLY B 1 43 ? -10.45 11.142 14.399 1 96.38 43 GLY B N 1
ATOM 1507 C CA . GLY B 1 43 ? -11.435 10.63 15.339 1 96.38 43 GLY B CA 1
ATOM 1508 C C . GLY B 1 43 ? -10.834 10.225 16.671 1 96.38 43 GLY B C 1
ATOM 1509 O O . GLY B 1 43 ? -9.612 10.134 16.805 1 96.38 43 GLY B O 1
ATOM 1510 N N . ARG B 1 44 ? -11.732 9.983 17.569 1 94.62 44 ARG B N 1
ATOM 1511 C CA . ARG B 1 44 ? -11.314 9.57 18.905 1 94.62 44 ARG B CA 1
ATOM 1512 C C . ARG B 1 44 ? -11.062 8.067 18.959 1 94.62 44 ARG B C 1
ATOM 1514 O O . ARG B 1 44 ? -11.879 7.277 18.482 1 94.62 44 ARG B O 1
ATOM 1521 N N . TYR B 1 45 ? -9.938 7.744 19.467 1 91.03 45 TYR B N 1
ATOM 1522 C CA . TYR B 1 45 ? -9.628 6.346 19.746 1 91.03 45 TYR B CA 1
ATOM 1523 C C . TYR B 1 45 ? -9.984 5.985 21.184 1 91.03 45 TYR B C 1
ATOM 1525 O O . TYR B 1 45 ? -9.246 6.317 22.114 1 91.03 45 TYR B O 1
ATOM 1533 N N . GLU B 1 46 ? -10.968 5.228 21.418 1 82.25 46 GLU B N 1
ATOM 1534 C CA . GLU B 1 46 ? -11.636 5.029 22.7 1 82.25 46 GLU B CA 1
ATOM 1535 C C . GLU B 1 46 ? -10.697 4.387 23.718 1 82.25 46 GLU B C 1
ATOM 1537 O O . GLU B 1 46 ? -10.695 4.762 24.892 1 82.25 46 GLU B O 1
ATOM 1542 N N . PRO B 1 47 ? -9.895 3.423 23.282 1 83.87 47 PRO B N 1
ATOM 1543 C CA . PRO B 1 47 ? -9.036 2.764 24.269 1 83.87 47 PRO B CA 1
ATOM 1544 C C . PRO B 1 47 ? -8.106 3.74 24.987 1 83.87 47 PRO B C 1
ATOM 1546 O O . PRO B 1 47 ? -7.76 3.526 26.152 1 83.87 47 PRO B O 1
ATOM 1549 N N . THR B 1 48 ? -7.72 4.858 24.322 1 83.09 48 THR B N 1
ATOM 1550 C CA . THR B 1 48 ? -6.794 5.793 24.952 1 83.09 48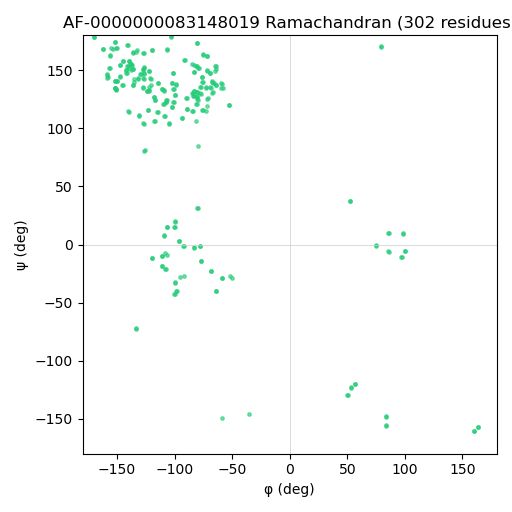 THR B CA 1
ATOM 1551 C C . THR B 1 48 ? -7.433 7.17 25.1 1 83.09 48 THR B C 1
ATOM 1553 O O . THR B 1 48 ? -6.914 8.028 25.817 1 83.09 48 THR B O 1
ATOM 1556 N N . GLY B 1 49 ? -8.562 7.36 24.462 1 86.88 49 GLY B N 1
ATOM 1557 C CA . GLY B 1 49 ? -9.256 8.637 24.52 1 86.88 49 GLY B CA 1
ATOM 1558 C C . GLY B 1 49 ? -8.598 9.713 23.677 1 86.88 49 GLY B C 1
ATOM 1559 O O . GLY B 1 49 ? -9.053 10.859 23.658 1 86.88 49 GLY B O 1
ATOM 1560 N N . GLY B 1 50 ? -7.536 9.446 23.022 1 92.31 50 GLY B N 1
ATOM 1561 C CA . GLY B 1 50 ? -6.839 10.42 22.198 1 92.31 50 GLY B CA 1
ATOM 1562 C C . GLY B 1 50 ? -7.296 10.415 20.752 1 92.31 50 GLY B C 1
ATOM 1563 O O . GLY B 1 50 ? -7.99 9.493 20.318 1 92.31 50 GLY B O 1
ATOM 1564 N N . ASN B 1 51 ? -7.049 11.494 20.073 1 95.93 51 ASN B N 1
ATOM 1565 C CA . ASN B 1 51 ? -7.348 11.573 18.647 1 95.93 51 ASN B CA 1
ATOM 1566 C C . ASN B 1 51 ? -6.312 10.823 17.815 1 95.93 51 ASN B C 1
ATOM 1568 O O . ASN B 1 51 ? -5.13 10.798 18.162 1 95.93 51 ASN B O 1
ATOM 1572 N N . ILE B 1 52 ? -6.772 10.204 16.755 1 96.51 52 ILE B N 1
ATOM 1573 C CA . ILE B 1 52 ? -5.891 9.557 15.789 1 96.51 52 ILE B CA 1
ATOM 1574 C C . ILE B 1 52 ? -6.347 9.89 14.37 1 96.51 52 ILE B C 1
ATOM 1576 O O . ILE B 1 52 ? -7.419 10.468 14.175 1 96.51 52 ILE B O 1
ATOM 1580 N N . LEU B 1 53 ? -5.505 9.629 13.436 1 96.72 53 LEU B N 1
ATOM 1581 C CA . LEU B 1 53 ? -5.875 9.771 12.032 1 96.72 53 LEU B CA 1
ATOM 1582 C C . LEU B 1 53 ? -6.669 8.56 11.553 1 96.72 53 LEU B C 1
ATOM 1584 O O . LEU B 1 53 ? -6.199 7.424 11.657 1 96.72 53 LEU B O 1
ATOM 1588 N N . TYR B 1 54 ? -7.824 8.781 11.017 1 97.08 54 TYR B N 1
ATOM 1589 C CA . TYR B 1 54 ? -8.679 7.7 10.539 1 97.08 54 TYR B CA 1
ATOM 1590 C C . TYR B 1 54 ? -8.566 7.543 9.027 1 97.08 54 TYR B C 1
ATOM 1592 O O . TYR B 1 54 ? -8.744 6.444 8.496 1 97.08 54 TYR B O 1
ATOM 1600 N N . GLY B 1 55 ? -8.335 8.676 8.357 1 98.02 55 GLY B N 1
ATOM 1601 C CA . GLY B 1 55 ? -8.301 8.586 6.905 1 98.02 55 GLY B CA 1
ATOM 1602 C C . GLY B 1 55 ? -7.628 9.777 6.25 1 98.02 55 GLY B C 1
ATOM 1603 O O . GLY B 1 55 ? -7.355 10.783 6.909 1 98.02 55 GLY B O 1
ATOM 1604 N N . ILE B 1 56 ? -7.359 9.66 5.006 1 98.44 56 ILE B N 1
ATOM 1605 C CA . ILE B 1 56 ? -6.687 10.699 4.232 1 98.44 56 ILE B CA 1
ATOM 1606 C C . ILE B 1 56 ? -7.19 10.674 2.79 1 98.44 56 ILE B C 1
ATOM 1608 O O . ILE B 1 56 ? -7.484 9.607 2.246 1 98.44 56 ILE B O 1
ATOM 1612 N N . GLU B 1 57 ? -7.295 11.816 2.219 1 98.34 57 GLU B N 1
ATOM 1613 C CA . GLU B 1 57 ? -7.664 12.019 0.821 1 98.34 57 GLU B CA 1
ATOM 1614 C C . GLU B 1 57 ? -6.868 13.164 0.201 1 98.34 57 GLU B C 1
ATOM 1616 O O . GLU B 1 57 ? -6.601 14.17 0.861 1 98.34 57 GLU B O 1
ATOM 1621 N N . LEU B 1 58 ? -6.583 13.036 -1.111 1 98.67 58 LEU B N 1
ATOM 1622 C CA . LEU B 1 58 ? -5.755 14.025 -1.792 1 98.67 58 LEU B CA 1
ATOM 1623 C C . LEU B 1 58 ? -6.453 14.551 -3.042 1 98.67 58 LEU B C 1
ATOM 1625 O O . LEU B 1 58 ? -7.21 13.822 -3.689 1 98.67 58 LEU B O 1
ATOM 1629 N N . THR B 1 59 ? -6.167 15.768 -3.4 1 98.61 59 THR B N 1
ATOM 1630 C CA . THR B 1 59 ? -6.417 16.334 -4.721 1 98.61 59 THR B CA 1
ATOM 1631 C C . THR B 1 59 ? -5.104 16.662 -5.426 1 98.61 59 THR B C 1
ATOM 1633 O O . THR B 1 59 ? -4.179 17.197 -4.81 1 98.61 59 THR B O 1
ATOM 1636 N N . TYR B 1 60 ? -5.044 16.374 -6.691 1 98.03 60 TYR B N 1
ATOM 1637 C CA . TYR B 1 60 ? -3.817 16.578 -7.452 1 98.03 60 TYR B CA 1
ATOM 1638 C C . TYR B 1 60 ? -3.944 17.781 -8.38 1 98.03 60 TYR B C 1
ATOM 1640 O O . TYR B 1 60 ? -5.047 18.282 -8.609 1 98.03 60 TYR B O 1
ATOM 1648 N N . GLU B 1 61 ? -2.889 18.203 -8.919 1 97.35 61 GLU B N 1
ATOM 1649 C CA . GLU B 1 61 ? -2.849 19.42 -9.724 1 97.35 61 GLU B CA 1
ATOM 1650 C C . GLU B 1 61 ? -3.613 19.242 -11.033 1 97.35 61 GLU B C 1
ATOM 1652 O O . GLU B 1 61 ? -4.031 20.222 -11.652 1 97.35 61 GLU B O 1
ATOM 1657 N N . ASP B 1 62 ? -3.766 18.046 -11.442 1 95.67 62 ASP B N 1
ATOM 1658 C CA . ASP B 1 62 ? -4.51 17.802 -12.674 1 95.67 62 ASP B CA 1
ATOM 1659 C C . ASP B 1 62 ? -6.014 17.776 -12.41 1 95.67 62 ASP B C 1
ATOM 1661 O O . ASP B 1 62 ? -6.805 17.522 -13.322 1 95.67 62 ASP B O 1
ATOM 1665 N N . GLY B 1 63 ? -6.424 17.912 -11.147 1 94.44 63 GLY B N 1
ATOM 1666 C CA . GLY B 1 63 ? -7.827 18.034 -10.784 1 94.44 63 GLY B CA 1
ATOM 1667 C C . GLY B 1 63 ? -8.43 16.735 -10.285 1 94.44 63 GLY B C 1
ATOM 1668 O O . GLY B 1 63 ? -9.563 16.716 -9.798 1 94.44 63 GLY B O 1
ATOM 1669 N N . ARG B 1 64 ? -7.702 15.671 -10.342 1 95.65 64 ARG B N 1
ATOM 1670 C CA . ARG B 1 64 ? -8.217 14.384 -9.888 1 95.65 64 ARG B CA 1
ATOM 1671 C C . ARG B 1 64 ? -8.074 14.238 -8.377 1 95.65 64 ARG B C 1
ATOM 1673 O O . ARG B 1 64 ? -7.159 14.805 -7.777 1 95.65 64 ARG B O 1
ATOM 1680 N N . ASN B 1 65 ? -9.03 13.503 -7.803 1 96.43 65 ASN B N 1
ATOM 1681 C CA . ASN B 1 65 ? -8.991 13.147 -6.389 1 96.43 65 ASN B CA 1
ATOM 1682 C C . ASN B 1 65 ? -8.507 11.714 -6.185 1 96.43 65 ASN B C 1
ATOM 1684 O O . ASN B 1 65 ? -8.75 10.847 -7.026 1 96.43 65 ASN B O 1
ATOM 1688 N N . SER B 1 66 ? -7.845 11.565 -5.103 1 95.53 66 SER B N 1
ATOM 1689 C CA . SER B 1 66 ? -7.566 10.188 -4.707 1 95.53 66 SER B CA 1
ATOM 1690 C C . SER B 1 66 ? -8.807 9.517 -4.129 1 95.53 66 SER B C 1
ATOM 1692 O O . SER B 1 66 ? -9.775 10.192 -3.77 1 95.53 66 SER B O 1
ATOM 1694 N N . ASP B 1 67 ? -8.773 8.18 -4.05 1 91.11 67 ASP B N 1
ATOM 1695 C CA . ASP B 1 67 ? -9.712 7.493 -3.169 1 91.11 67 ASP B CA 1
ATOM 1696 C C . ASP B 1 67 ? -9.455 7.85 -1.707 1 91.11 67 ASP B C 1
ATOM 1698 O O . ASP B 1 67 ? -8.341 8.231 -1.342 1 91.11 67 ASP B O 1
ATOM 1702 N N . LEU B 1 68 ? -10.53 7.741 -0.92 1 96.22 68 LEU B N 1
ATOM 1703 C CA . LEU B 1 68 ? -10.367 7.79 0.529 1 96.22 68 LEU B CA 1
ATOM 1704 C C . LEU B 1 68 ? -9.701 6.518 1.044 1 96.22 68 LEU B C 1
ATOM 1706 O O . LEU B 1 68 ? -10.11 5.411 0.689 1 96.22 68 LEU B O 1
ATOM 1710 N N . VAL B 1 69 ? -8.618 6.625 1.781 1 96.86 69 VAL B N 1
ATOM 1711 C CA . VAL B 1 69 ? -8.077 5.515 2.559 1 96.86 69 VAL B CA 1
ATOM 1712 C C . VAL B 1 69 ? -8.462 5.676 4.027 1 96.86 69 VAL B C 1
ATOM 1714 O O . VAL B 1 69 ? -8.331 6.764 4.594 1 96.86 69 VAL B O 1
ATOM 1717 N N . GLY B 1 70 ? -8.912 4.581 4.564 1 96.02 70 GLY B N 1
ATOM 1718 C CA . GLY B 1 70 ? -9.467 4.65 5.906 1 96.02 70 GLY B CA 1
ATOM 1719 C C . GLY B 1 70 ? -10.921 5.082 5.928 1 96.02 70 GLY B C 1
ATOM 1720 O O . GLY B 1 70 ? -11.714 4.654 5.087 1 96.02 70 GLY B O 1
ATOM 1721 N N . THR B 1 71 ? -11.332 5.814 7.012 1 95.88 71 THR B N 1
ATOM 1722 C CA . THR B 1 71 ? -12.715 6.252 7.166 1 95.88 71 THR B CA 1
ATOM 1723 C C . THR B 1 71 ? -12.775 7.725 7.562 1 95.88 71 THR B C 1
ATOM 1725 O O . THR B 1 71 ? -11.744 8.341 7.84 1 95.88 71 THR B O 1
ATOM 1728 N N . ARG B 1 72 ? -14.221 8.151 7.337 1 92.83 72 ARG B N 1
ATOM 1729 C CA . ARG B 1 72 ? -14.432 9.543 7.719 1 92.83 72 ARG B CA 1
ATOM 1730 C C . ARG B 1 72 ? -14.597 9.678 9.229 1 92.83 72 ARG B C 1
ATOM 1732 O O . ARG B 1 72 ? -15.27 8.861 9.861 1 92.83 72 ARG B O 1
ATOM 1739 N N . GLY B 1 73 ? -13.903 9.777 10.118 1 91.95 73 GLY B N 1
ATOM 1740 C CA . GLY B 1 73 ? -13.865 10.039 11.548 1 91.95 73 GLY B CA 1
ATOM 1741 C C . GLY B 1 73 ? -14.9 11.052 11.997 1 91.95 73 GLY B C 1
ATOM 1742 O O . GLY B 1 73 ? -16.02 11.074 11.482 1 91.95 73 GLY B O 1
ATOM 1743 N N . ASP B 1 74 ? -14.523 11.826 12.991 1 94.52 74 ASP B N 1
ATOM 1744 C CA . ASP B 1 74 ? -15.433 12.776 13.623 1 94.52 74 ASP B CA 1
ATOM 1745 C C . ASP B 1 74 ? -15.283 14.169 13.014 1 94.52 74 ASP B C 1
ATOM 1747 O O . ASP B 1 74 ? -16.207 14.982 13.076 1 94.52 74 ASP B O 1
ATOM 1751 N N . SER B 1 75 ? -14.135 14.46 12.515 1 97.55 75 SER B N 1
ATOM 1752 C CA . SER B 1 75 ? -13.804 15.764 11.948 1 97.55 75 SER B CA 1
ATOM 1753 C C . SER B 1 75 ? -12.732 15.643 10.87 1 97.55 75 SER B C 1
ATOM 1755 O O . SER B 1 75 ? -12.241 14.546 10.597 1 97.55 75 SER B O 1
ATOM 1757 N N . SER B 1 76 ? -12.466 16.713 10.239 1 98.42 76 SER B N 1
ATOM 1758 C CA . SER B 1 76 ? -11.416 16.741 9.226 1 98.42 76 SER B CA 1
ATOM 1759 C C . SER B 1 76 ? -10.723 18.098 9.186 1 98.42 76 SER B C 1
ATOM 1761 O O . SER B 1 76 ? -11.268 19.094 9.667 1 98.42 76 SER B O 1
ATOM 1763 N N . LYS B 1 77 ? -9.543 18.114 8.756 1 98.67 77 LYS B N 1
ATOM 1764 C CA . LYS B 1 77 ? -8.768 19.315 8.459 1 98.67 77 LYS B CA 1
ATOM 1765 C C . LYS B 1 77 ? -8.111 19.22 7.085 1 98.67 77 LYS B C 1
ATOM 1767 O O . LYS B 1 77 ? -7.632 18.155 6.693 1 98.67 77 LYS B O 1
ATOM 1772 N N . THR B 1 78 ? -8.085 20.389 6.411 1 98.74 78 THR B N 1
ATOM 1773 C CA . THR B 1 78 ? -7.556 20.399 5.052 1 98.74 78 THR B CA 1
ATOM 1774 C C . THR B 1 78 ? -6.388 21.374 4.934 1 98.74 78 THR B C 1
ATOM 1776 O O . THR B 1 78 ? -6.443 22.484 5.467 1 98.74 78 THR B O 1
ATOM 1779 N N . LEU B 1 79 ? -5.338 20.904 4.326 1 98.8 79 LEU B N 1
ATOM 1780 C CA . LEU B 1 79 ? -4.219 21.739 3.904 1 98.8 79 LEU B CA 1
ATOM 1781 C C . LEU B 1 79 ? -4.279 22.01 2.404 1 98.8 79 LEU B C 1
ATOM 1783 O O . LEU B 1 79 ? -4.218 21.08 1.598 1 98.8 79 LEU B O 1
ATOM 1787 N N . SER B 1 80 ? -4.402 23.21 2.031 1 98.67 80 SER B N 1
ATOM 1788 C CA . SER B 1 80 ? -4.342 23.613 0.63 1 98.67 80 SER B CA 1
ATOM 1789 C C . SER B 1 80 ? -2.968 24.173 0.275 1 98.67 80 SER B C 1
ATOM 1791 O O . SER B 1 80 ? -2.448 25.046 0.973 1 98.67 80 SER B O 1
ATOM 1793 N N . LEU B 1 81 ? -2.439 23.651 -0.749 1 98.62 81 LEU B N 1
ATOM 1794 C CA . LEU B 1 81 ? -1.126 24.094 -1.205 1 98.62 81 LEU B CA 1
ATOM 1795 C C . LEU B 1 81 ? -1.245 24.924 -2.479 1 98.62 81 LEU B C 1
ATOM 1797 O O . LEU B 1 81 ? -1.714 24.428 -3.506 1 98.62 81 LEU B O 1
ATOM 1801 N N . ASP B 1 82 ? -0.77 26.103 -2.451 1 96.68 82 ASP B N 1
ATOM 1802 C CA . ASP B 1 82 ? -0.785 26.972 -3.624 1 96.68 82 ASP B CA 1
ATOM 1803 C C . ASP B 1 82 ? 0.224 26.502 -4.669 1 96.68 82 ASP B C 1
ATOM 1805 O O . ASP B 1 82 ? 1.104 25.692 -4.37 1 96.68 82 ASP B O 1
ATOM 1809 N N . ASN B 1 83 ? 0.013 27.006 -5.886 1 94.43 83 ASN B N 1
ATOM 1810 C CA . ASN B 1 83 ? 0.949 26.656 -6.948 1 94.43 83 ASN B CA 1
ATOM 1811 C C . ASN B 1 83 ? 2.392 26.944 -6.541 1 94.43 83 ASN B C 1
ATOM 1813 O O . ASN B 1 83 ? 2.717 28.065 -6.146 1 94.43 83 ASN B O 1
ATOM 1817 N N . GLY B 1 84 ? 3.2 25.951 -6.521 1 92.81 84 GLY B N 1
ATOM 1818 C CA . GLY B 1 84 ? 4.616 26.11 -6.231 1 92.81 84 GLY B CA 1
ATOM 1819 C C . GLY B 1 84 ? 4.926 26.096 -4.746 1 92.81 84 GLY B C 1
ATOM 1820 O O . GLY B 1 84 ? 6.088 26.204 -4.348 1 92.81 84 GLY B O 1
ATOM 1821 N N . GLU B 1 85 ? 3.884 26.055 -3.883 1 98.11 85 GLU B N 1
ATOM 1822 C CA . GLU B 1 85 ? 4.147 25.984 -2.449 1 98.11 85 GLU B CA 1
ATOM 1823 C C . GLU B 1 85 ? 4.795 24.655 -2.071 1 98.11 85 GLU B C 1
ATOM 1825 O O . GLU B 1 85 ? 4.378 23.598 -2.548 1 98.11 85 GLU B O 1
ATOM 1830 N N . ARG B 1 86 ? 5.769 24.799 -1.165 1 98.52 86 ARG B N 1
ATOM 1831 C CA . ARG B 1 86 ? 6.579 23.64 -0.804 1 98.52 86 ARG B CA 1
ATOM 1832 C C . ARG B 1 86 ? 6.476 23.343 0.688 1 98.52 86 ARG B C 1
ATOM 1834 O O . ARG B 1 86 ? 6.443 24.262 1.508 1 98.52 86 ARG B O 1
ATOM 1841 N N . ILE B 1 87 ? 6.465 22.103 0.986 1 98.78 87 ILE B N 1
ATOM 1842 C CA . ILE B 1 87 ? 6.556 21.666 2.375 1 98.78 87 ILE B CA 1
ATOM 1843 C C . ILE B 1 87 ? 8.019 21.63 2.81 1 98.78 87 ILE B C 1
ATOM 1845 O O . ILE B 1 87 ? 8.846 20.973 2.174 1 98.78 87 ILE B O 1
ATOM 1849 N N . ASN B 1 88 ? 8.331 22.242 3.857 1 98.72 88 ASN B N 1
ATOM 1850 C CA . ASN B 1 88 ? 9.72 22.249 4.303 1 98.72 88 ASN B CA 1
ATOM 1851 C C . ASN B 1 88 ? 9.904 21.434 5.58 1 98.72 88 ASN B C 1
ATOM 1853 O O . ASN B 1 88 ? 11.033 21.192 6.01 1 98.72 88 ASN B O 1
ATOM 1857 N N . TYR B 1 89 ? 8.787 21.079 6.102 1 98.7 89 TYR B N 1
ATOM 1858 C CA . TYR B 1 89 ? 8.832 20.267 7.313 1 98.7 89 TYR B CA 1
ATOM 1859 C C . TYR B 1 89 ? 7.601 19.375 7.417 1 98.7 89 TYR B C 1
ATOM 1861 O O . TYR B 1 89 ? 6.476 19.829 7.195 1 98.7 89 TYR B O 1
ATOM 1869 N N . MET B 1 90 ? 7.82 18.123 7.758 1 98.48 90 MET B N 1
ATOM 1870 C CA . MET B 1 90 ? 6.721 17.191 7.997 1 98.48 90 MET B CA 1
ATOM 1871 C C . MET B 1 90 ? 7.125 16.119 9.003 1 98.48 90 MET B C 1
ATOM 1873 O O . MET B 1 90 ? 8.211 15.544 8.902 1 98.48 90 MET B O 1
ATOM 1877 N N . VAL B 1 91 ? 6.27 15.907 9.903 1 97.72 91 VAL B N 1
ATOM 1878 C CA . VAL B 1 91 ? 6.398 14.824 10.872 1 97.72 91 VAL B CA 1
ATOM 1879 C C . VAL B 1 91 ? 5.12 13.989 10.887 1 97.72 91 VAL B C 1
ATOM 1881 O O . VAL B 1 91 ? 4.015 14.533 10.839 1 97.72 91 VAL B O 1
ATOM 1884 N N . ILE B 1 92 ? 5.294 12.727 10.889 1 96.47 92 ILE B N 1
ATOM 1885 C CA . ILE B 1 92 ? 4.197 11.805 11.159 1 96.47 92 ILE B CA 1
ATOM 1886 C C . ILE B 1 92 ? 4.393 11.156 12.527 1 96.47 92 ILE B C 1
ATOM 1888 O O . ILE B 1 92 ? 5.493 10.704 12.855 1 96.47 92 ILE B O 1
ATOM 1892 N N . ARG B 1 93 ? 3.351 11.162 13.283 1 94.77 93 ARG B N 1
ATOM 1893 C CA . ARG B 1 93 ? 3.37 10.486 14.576 1 94.77 93 ARG B CA 1
ATOM 1894 C C . ARG B 1 93 ? 2.674 9.132 14.497 1 94.77 93 ARG B C 1
ATOM 1896 O O . ARG B 1 93 ? 1.525 9.043 14.058 1 94.77 93 ARG B O 1
ATOM 1903 N N . ALA B 1 94 ? 3.469 8.052 14.885 1 92.98 94 ALA B N 1
ATOM 1904 C CA . ALA B 1 94 ? 2.898 6.715 14.752 1 92.98 94 ALA B CA 1
ATOM 1905 C C . ALA B 1 94 ? 3.61 5.721 15.666 1 92.98 94 ALA B C 1
ATOM 1907 O O . ALA B 1 94 ? 4.831 5.783 15.829 1 92.98 94 ALA B O 1
ATOM 1908 N N . THR B 1 95 ? 2.86 4.754 16.249 1 89.94 95 THR B N 1
ATOM 1909 C CA . THR B 1 95 ? 3.36 3.574 16.945 1 89.94 95 THR B CA 1
ATOM 1910 C C . THR B 1 95 ? 2.611 2.323 16.495 1 89.94 95 THR B C 1
ATOM 1912 O O . THR B 1 95 ? 3.096 1.575 15.643 1 89.94 95 THR B O 1
ATOM 1915 N N . ASP B 1 96 ? 1.377 2.17 16.895 1 85.76 96 ASP B N 1
ATOM 1916 C CA . ASP B 1 96 ? 0.557 1.048 16.449 1 85.76 96 ASP B CA 1
ATOM 1917 C C . ASP B 1 96 ? -0.505 1.507 15.452 1 85.76 96 ASP B C 1
ATOM 1919 O O . ASP B 1 96 ? -1.132 0.683 14.782 1 85.76 96 ASP B O 1
ATOM 1923 N N . ARG B 1 97 ? -0.547 2.8 15.384 1 91.2 97 ARG B N 1
ATOM 1924 C CA . ARG B 1 97 ? -1.407 3.484 14.423 1 91.2 97 ARG B CA 1
ATOM 1925 C C . ARG B 1 97 ? -0.848 4.858 14.068 1 91.2 97 ARG B C 1
ATOM 1927 O O . ARG B 1 97 ? 0.096 5.333 14.704 1 91.2 97 ARG B O 1
ATOM 1934 N N . ALA B 1 98 ? -1.391 5.438 13.079 1 94.55 98 ALA B N 1
ATOM 1935 C CA . ALA B 1 98 ? -1.073 6.834 12.793 1 94.55 98 ALA B CA 1
ATOM 1936 C C . ALA B 1 98 ? -1.871 7.774 13.692 1 94.55 98 ALA B C 1
ATOM 1938 O O . ALA B 1 98 ? -3.102 7.798 13.638 1 94.55 98 ALA B O 1
ATOM 1939 N N . ASP B 1 99 ? -1.171 8.545 14.419 1 95.53 99 ASP B N 1
ATOM 1940 C CA . ASP B 1 99 ? -1.82 9.383 15.423 1 95.53 99 ASP B CA 1
ATOM 1941 C C . ASP B 1 99 ? -2.027 10.804 14.901 1 95.53 99 ASP B C 1
ATOM 1943 O O . ASP B 1 99 ? -3.041 11.438 15.199 1 95.53 99 ASP B O 1
ATOM 1947 N N . GLY B 1 100 ? -0.987 11.243 14.189 1 96.97 100 GLY B N 1
ATOM 1948 C CA . GLY B 1 100 ? -1.078 12.636 13.782 1 96.97 100 GLY B CA 1
ATOM 1949 C C . GLY B 1 100 ? -0.013 13.035 12.777 1 96.97 100 GLY B C 1
ATOM 1950 O O . GLY B 1 100 ? 0.797 12.204 12.361 1 96.97 100 GLY B O 1
ATOM 1951 N N . MET B 1 101 ? -0.078 14.323 12.351 1 97.96 101 MET B N 1
ATOM 1952 C CA . MET B 1 101 ? 0.835 14.881 11.358 1 97.96 101 MET B CA 1
ATOM 1953 C C . MET B 1 101 ? 1.046 16.374 11.59 1 97.96 101 MET B C 1
ATOM 1955 O O . MET B 1 101 ? 0.109 17.089 11.951 1 97.96 101 MET B O 1
ATOM 1959 N N . GLU B 1 102 ? 2.224 16.782 11.406 1 98.61 102 GLU B N 1
ATOM 1960 C CA . GLU B 1 102 ? 2.595 18.194 11.417 1 98.61 102 GLU B CA 1
ATOM 1961 C C . GLU B 1 102 ? 3.29 18.592 10.118 1 98.61 102 GLU B C 1
ATOM 1963 O O . GLU B 1 102 ? 4.219 17.915 9.672 1 98.61 102 GLU B O 1
ATOM 1968 N N . VAL B 1 103 ? 2.82 19.725 9.539 1 98.8 103 VAL B N 1
ATOM 1969 C CA . VAL B 1 103 ? 3.361 20.18 8.263 1 98.8 103 VAL B CA 1
ATOM 1970 C C . VAL B 1 103 ? 3.597 21.688 8.31 1 98.8 103 VAL B C 1
ATOM 1972 O O . VAL B 1 103 ? 2.763 22.437 8.824 1 98.8 103 VAL B O 1
ATOM 1975 N N . ARG B 1 104 ? 4.705 22.043 7.787 1 98.91 104 ARG B N 1
ATOM 1976 C CA . ARG B 1 104 ? 4.984 23.455 7.549 1 98.91 104 ARG B CA 1
ATOM 1977 C C . ARG B 1 104 ? 5.379 23.698 6.096 1 98.91 104 ARG B C 1
ATOM 1979 O O . ARG B 1 104 ? 6.029 22.855 5.475 1 98.91 104 ARG B O 1
ATOM 1986 N N . THR B 1 105 ? 4.993 24.882 5.631 1 98.84 105 THR B N 1
ATOM 1987 C CA . THR B 1 105 ? 5.295 25.2 4.24 1 98.84 105 THR B CA 1
ATOM 1988 C C . THR B 1 105 ? 6.177 26.442 4.148 1 98.84 105 THR B C 1
ATOM 1990 O O . THR B 1 105 ? 6.334 27.172 5.13 1 98.84 105 THR B O 1
ATOM 1993 N N . ASP B 1 106 ? 6.713 26.674 2.981 1 98.63 106 ASP B N 1
ATOM 1994 C CA . ASP B 1 106 ? 7.582 27.822 2.741 1 98.63 106 ASP B CA 1
ATOM 1995 C C . ASP B 1 106 ? 6.769 29.104 2.584 1 98.63 106 ASP B C 1
ATOM 1997 O O . ASP B 1 106 ? 7.333 30.187 2.412 1 98.63 106 ASP B O 1
ATOM 2001 N N . ARG B 1 107 ? 5.463 29.003 2.654 1 98.11 107 ARG B N 1
ATOM 2002 C CA . ARG B 1 107 ? 4.612 30.187 2.609 1 98.11 107 ARG B CA 1
ATOM 2003 C C . ARG B 1 107 ? 3.975 30.455 3.969 1 98.11 107 ARG B C 1
ATOM 2005 O O . ARG B 1 107 ? 2.998 31.202 4.066 1 98.11 107 ARG B O 1
ATOM 2012 N N . GLY B 1 108 ? 4.422 29.691 4.932 1 97.72 108 GLY B N 1
ATOM 2013 C CA . GLY B 1 108 ? 4.122 30.042 6.31 1 97.72 108 GLY B CA 1
ATOM 2014 C C . GLY B 1 108 ? 2.939 29.278 6.876 1 97.72 108 GLY B C 1
ATOM 2015 O O . GLY B 1 108 ? 2.472 29.575 7.978 1 97.72 108 GLY B O 1
ATOM 2016 N N . GLN B 1 109 ? 2.447 28.28 6.206 1 98.29 109 GLN B N 1
ATOM 2017 C CA . GLN B 1 109 ? 1.361 27.487 6.77 1 98.29 109 GLN B CA 1
ATOM 2018 C C . GLN B 1 109 ? 1.882 26.505 7.815 1 98.29 109 GLN B C 1
ATOM 2020 O O . GLN B 1 109 ? 2.947 25.91 7.639 1 98.29 109 GLN B O 1
ATOM 2025 N N . ASN B 1 110 ? 1.148 26.458 8.905 1 98.32 110 ASN B N 1
ATOM 2026 C CA . ASN B 1 110 ? 1.303 25.42 9.919 1 98.32 110 ASN B CA 1
ATOM 2027 C C . ASN B 1 110 ? 0.06 24.539 10.014 1 98.32 110 ASN B C 1
ATOM 2029 O O . ASN B 1 110 ? -1.019 25.018 10.365 1 98.32 110 ASN B O 1
ATOM 2033 N N . PHE B 1 111 ? 0.221 23.365 9.67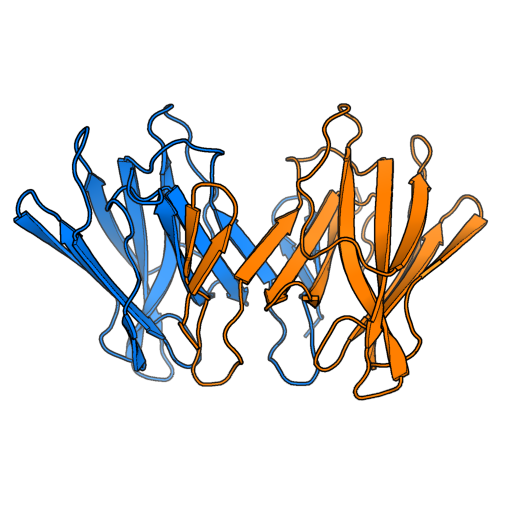9 1 98.41 111 PHE B N 1
ATOM 2034 C CA . PHE B 1 111 ? -0.861 22.389 9.638 1 98.41 111 PHE B CA 1
ATOM 2035 C C . PHE B 1 111 ? -0.604 21.255 10.623 1 98.41 111 PHE B C 1
ATOM 2037 O O . PHE B 1 111 ? 0.329 20.47 10.445 1 98.41 111 PHE B O 1
ATOM 2044 N N . THR B 1 112 ? -1.293 21.21 11.695 1 98.49 112 THR B N 1
ATOM 2045 C CA . THR B 1 112 ? -1.249 20.126 12.67 1 98.49 112 THR B CA 1
ATOM 2046 C C . THR B 1 112 ? -2.608 19.442 12.782 1 98.49 112 THR B C 1
ATOM 2048 O O . THR B 1 112 ? -3.629 20.106 12.975 1 98.49 112 THR B O 1
ATOM 2051 N N . VAL B 1 113 ? -2.653 18.148 12.644 1 98.39 113 VAL B N 1
ATOM 2052 C CA . VAL B 1 113 ? -3.913 17.413 12.636 1 98.39 113 VAL B CA 1
ATOM 2053 C C . VAL B 1 113 ? -3.743 16.087 13.374 1 98.39 113 VAL B C 1
ATOM 2055 O O . VAL B 1 113 ? -2.663 15.492 13.353 1 98.39 113 VAL B O 1
ATOM 2058 N N . GLY B 1 114 ? -4.846 15.617 13.976 1 97.22 114 GLY B N 1
ATOM 2059 C CA . GLY B 1 114 ? -4.805 14.389 14.753 1 97.22 114 GLY B CA 1
ATOM 2060 C C . GLY B 1 114 ? -4.329 14.6 16.178 1 97.22 114 GLY B C 1
ATOM 2061 O O . GLY B 1 114 ? -4.577 15.651 16.771 1 97.22 114 GLY B O 1
ATOM 2062 N N . GLY B 1 115 ? -3.787 13.513 16.752 1 95.06 115 GLY B N 1
ATOM 2063 C CA . GLY B 1 115 ? -3.359 13.562 18.141 1 95.06 115 GLY B CA 1
ATOM 2064 C C . GLY B 1 115 ? -1.855 13.685 18.297 1 95.06 115 GLY B C 1
ATOM 2065 O O . GLY B 1 115 ? -1.125 13.742 17.305 1 95.06 115 GLY B O 1
ATOM 2066 N N . ASP B 1 116 ? -1.417 13.752 19.557 1 92.42 116 ASP B N 1
ATOM 2067 C CA . ASP B 1 116 ? -0.002 13.929 19.869 1 92.42 116 ASP B CA 1
ATOM 2068 C C . ASP B 1 116 ? 0.608 12.636 20.405 1 92.42 116 ASP B C 1
ATOM 2070 O O . ASP B 1 116 ? 1.712 12.645 20.953 1 92.42 116 ASP B O 1
ATOM 2074 N N . GLY B 1 117 ? -0.191 11.592 20.166 1 90.56 117 GLY B N 1
ATOM 2075 C CA . GLY B 1 117 ? 0.357 10.299 20.544 1 90.56 117 GLY B CA 1
ATOM 2076 C C . GLY B 1 117 ? 1.323 9.738 19.518 1 90.56 117 GLY B C 1
ATOM 2077 O O . GLY B 1 117 ? 1.566 10.359 18.481 1 90.56 117 GLY B O 1
ATOM 2078 N N . GLY B 1 118 ? 1.961 8.623 19.872 1 89.69 118 GLY B N 1
ATOM 2079 C CA . GLY B 1 118 ? 2.868 7.934 18.969 1 89.69 118 GLY B CA 1
ATOM 2080 C C . GLY B 1 118 ? 4.242 8.574 18.9 1 89.69 118 GLY B C 1
ATOM 2081 O O . GLY B 1 118 ? 4.425 9.711 19.339 1 89.69 118 GLY B O 1
ATOM 2082 N N . ASP B 1 119 ? 5.147 7.888 18.275 1 92.76 119 ASP B N 1
ATOM 2083 C CA . ASP B 1 119 ? 6.515 8.365 18.099 1 92.76 119 ASP B CA 1
ATOM 2084 C C . ASP B 1 119 ? 6.62 9.3 16.896 1 92.76 119 ASP B C 1
ATOM 2086 O O . ASP B 1 119 ? 5.888 9.145 15.916 1 92.76 119 ASP B O 1
ATOM 2090 N N . ARG B 1 120 ? 7.629 10.131 17.006 1 93.41 120 ARG B N 1
ATOM 2091 C CA . ARG B 1 120 ? 7.905 11.083 15.935 1 93.41 120 ARG B CA 1
ATOM 2092 C C . ARG B 1 120 ? 8.721 10.433 14.822 1 93.41 120 ARG B C 1
ATOM 2094 O O . ARG B 1 120 ? 9.749 9.805 15.085 1 93.41 120 ARG B O 1
ATOM 2101 N N . HIS B 1 121 ? 8.283 10.626 13.606 1 94.45 121 HIS B N 1
ATOM 2102 C CA . HIS B 1 121 ? 9.016 10.199 12.42 1 94.45 121 HIS B CA 1
ATOM 2103 C C . HIS B 1 121 ? 9.203 11.354 11.442 1 94.45 121 HIS B C 1
ATOM 2105 O O . HIS B 1 121 ? 8.276 11.71 10.71 1 94.45 121 HIS B O 1
ATOM 2111 N N . ASP B 1 122 ? 10.412 11.859 11.443 1 95.64 122 ASP B N 1
ATOM 2112 C CA . ASP B 1 122 ? 10.72 12.9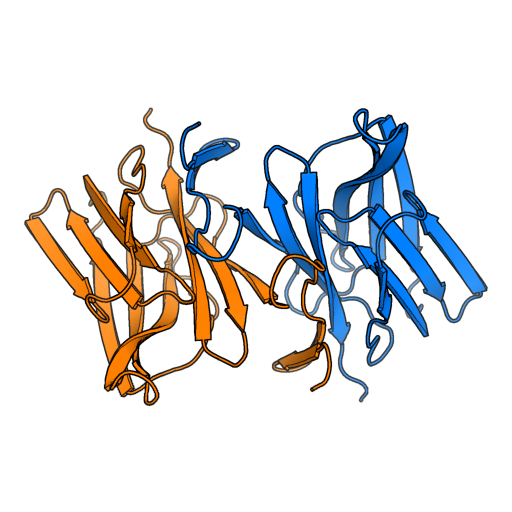46 10.519 1 95.64 122 ASP B CA 1
ATOM 2113 C C . ASP B 1 122 ? 10.723 12.454 9.073 1 95.64 122 ASP B C 1
ATOM 2115 O O . ASP B 1 122 ? 11.349 11.44 8.759 1 95.64 122 ASP B O 1
ATOM 2119 N N . GLN B 1 123 ? 10.094 13.24 8.236 1 97.2 123 GLN B N 1
ATOM 2120 C CA . GLN B 1 123 ? 10.042 12.891 6.82 1 97.2 123 GLN B CA 1
ATOM 2121 C C . GLN B 1 123 ? 11.098 13.655 6.026 1 97.2 123 GLN B C 1
ATOM 2123 O O . GLN B 1 123 ? 11.344 14.835 6.285 1 97.2 123 GLN B O 1
ATOM 2128 N N . ASN B 1 124 ? 11.72 12.986 5.153 1 98.09 124 ASN B N 1
ATOM 2129 C CA . ASN B 1 124 ? 12.513 13.683 4.146 1 98.09 124 ASN B CA 1
ATOM 2130 C C . ASN B 1 124 ? 11.629 14.31 3.072 1 98.09 124 ASN B C 1
ATOM 2132 O O . ASN B 1 124 ? 11.006 13.599 2.282 1 98.09 124 ASN B O 1
ATOM 2136 N N . VAL B 1 125 ? 11.646 15.601 2.986 1 98.29 125 VAL B N 1
ATOM 2137 C CA . VAL B 1 125 ? 10.631 16.282 2.189 1 98.29 125 VAL B CA 1
ATOM 2138 C C . VAL B 1 125 ? 11.179 16.574 0.794 1 98.29 125 VAL B C 1
ATOM 2140 O O . VAL B 1 125 ? 10.513 17.219 -0.019 1 98.29 125 VAL B O 1
ATOM 2143 N N . GLY B 1 126 ? 12.403 16.154 0.458 1 97.51 126 GLY B N 1
ATOM 2144 C CA . GLY B 1 126 ? 12.95 16.342 -0.876 1 97.51 126 GLY B CA 1
ATOM 2145 C C . GLY B 1 126 ? 12.894 17.784 -1.346 1 97.51 126 GLY B C 1
ATOM 2146 O O . GLY B 1 126 ? 13.377 18.685 -0.658 1 97.51 126 GLY B O 1
ATOM 2147 N N . SER B 1 127 ? 12.24 18.049 -2.515 1 97.92 127 SER B N 1
ATOM 2148 C CA . SER B 1 127 ? 12.084 19.391 -3.067 1 97.92 127 SER B CA 1
ATOM 2149 C C . SER B 1 127 ? 11.004 20.172 -2.327 1 97.92 127 SER B C 1
ATOM 2151 O O . SER B 1 127 ? 10.846 21.376 -2.538 1 97.92 127 SER B O 1
ATOM 2153 N N . GLY B 1 128 ? 10.213 19.452 -1.551 1 98.57 128 GLY B N 1
ATOM 2154 C CA . GLY B 1 128 ? 9.076 20.051 -0.869 1 98.57 128 GLY B CA 1
ATOM 2155 C C . GLY B 1 128 ? 7.765 19.85 -1.605 1 98.57 128 GLY B C 1
ATOM 2156 O O . GLY B 1 128 ? 6.695 20.143 -1.068 1 98.57 128 GLY B O 1
ATOM 2157 N N . LEU B 1 129 ? 7.899 19.368 -2.837 1 98.2 129 LEU B N 1
ATOM 2158 C CA . LEU B 1 129 ? 6.679 19.091 -3.588 1 98.2 129 LEU B CA 1
ATOM 2159 C C . LEU B 1 129 ? 6.134 17.707 -3.25 1 98.2 129 LEU B C 1
ATOM 2161 O O . LEU B 1 129 ? 6.792 16.697 -3.507 1 98.2 129 LEU B O 1
ATOM 2165 N N . LEU B 1 130 ? 4.95 17.659 -2.641 1 98.47 130 LEU B N 1
ATOM 2166 C CA . LEU B 1 130 ? 4.295 16.426 -2.217 1 98.47 130 LEU B CA 1
ATOM 2167 C C . LEU B 1 130 ? 3.654 15.715 -3.404 1 98.47 130 LEU B C 1
ATOM 2169 O O . LEU B 1 130 ? 2.899 16.325 -4.164 1 98.47 130 LEU B O 1
ATOM 2173 N N . LEU B 1 131 ? 3.952 14.44 -3.512 1 97.94 131 LEU B N 1
ATOM 2174 C CA . LEU B 1 131 ? 3.391 13.652 -4.604 1 97.94 131 LEU B CA 1
ATOM 2175 C C . LEU B 1 131 ? 2.33 12.685 -4.088 1 97.94 131 LEU B C 1
ATOM 2177 O O . LEU B 1 131 ? 1.505 12.193 -4.86 1 97.94 131 LEU B O 1
ATOM 2181 N N . GLY B 1 132 ? 2.371 12.371 -2.781 1 98.21 132 GLY B N 1
ATOM 2182 C CA . GLY B 1 132 ? 1.397 11.441 -2.233 1 98.21 132 GLY B CA 1
ATOM 2183 C C . GLY B 1 132 ? 1.836 10.824 -0.919 1 98.21 132 GLY B C 1
ATOM 2184 O O . GLY B 1 132 ? 2.651 11.401 -0.197 1 98.21 132 GLY B O 1
ATOM 2185 N N . PHE B 1 133 ? 1.183 9.663 -0.584 1 98.41 133 PHE B N 1
ATOM 2186 C CA . PHE B 1 133 ? 1.469 8.904 0.628 1 98.41 133 PHE B CA 1
ATOM 2187 C C . PHE B 1 133 ? 1.425 7.406 0.352 1 98.41 133 PHE B C 1
ATOM 2189 O O . PHE B 1 133 ? 0.732 6.959 -0.564 1 98.41 133 PHE B O 1
ATOM 2196 N N . ASN B 1 134 ? 2.133 6.728 1.125 1 97.53 134 ASN B N 1
ATOM 2197 C CA . ASN B 1 134 ? 2.02 5.277 1.217 1 97.53 134 ASN B CA 1
ATOM 2198 C C . ASN B 1 134 ? 1.799 4.821 2.656 1 97.53 134 ASN B C 1
ATOM 2200 O O . ASN B 1 134 ? 1.974 5.603 3.593 1 97.53 134 ASN B O 1
ATOM 2204 N N . GLY B 1 135 ? 1.364 3.522 2.806 1 96.46 135 GLY B N 1
ATOM 2205 C CA . GLY B 1 135 ? 1.196 3 4.153 1 96.46 135 GLY B CA 1
ATOM 2206 C C . GLY B 1 135 ? 0.348 1.743 4.205 1 96.46 135 GLY B C 1
ATOM 2207 O O . GLY B 1 135 ? 0.319 0.967 3.247 1 96.46 135 GLY B O 1
ATOM 2208 N N . THR B 1 136 ? -0.205 1.587 5.47 1 94.72 136 THR B N 1
ATOM 2209 C CA . THR B 1 136 ? -1.087 0.451 5.716 1 94.72 136 THR B CA 1
ATOM 2210 C C . THR B 1 136 ? -2.314 0.881 6.513 1 94.72 136 THR B C 1
ATOM 2212 O O . THR B 1 136 ? -2.266 1.866 7.254 1 94.72 136 THR B O 1
ATOM 2215 N N . TYR B 1 137 ? -3.385 0.184 6.291 1 93.54 137 TYR B N 1
ATOM 2216 C CA . TYR B 1 137 ? -4.584 0.412 7.09 1 93.54 137 TYR B CA 1
ATOM 2217 C C . TYR B 1 137 ? -5.271 -0.905 7.43 1 93.54 137 TYR B C 1
ATOM 2219 O O . TYR B 1 137 ? -5.051 -1.918 6.761 1 93.54 137 TYR B O 1
ATOM 2227 N N . LYS B 1 138 ? -6.059 -0.851 8.488 1 90.16 138 LYS B N 1
ATOM 2228 C CA . LYS B 1 138 ? -6.844 -1.987 8.961 1 90.16 138 LYS B CA 1
ATOM 2229 C C . LYS B 1 138 ? -8.109 -1.521 9.678 1 90.16 138 LYS B C 1
ATOM 2231 O O . LYS B 1 138 ? -8.066 -0.585 10.478 1 90.16 138 LYS B O 1
ATOM 2236 N N . SER B 1 139 ? -9.214 -2.161 9.349 1 87.71 139 SER B N 1
ATOM 2237 C CA . SER B 1 139 ? -10.48 -1.94 10.04 1 87.71 139 SER B CA 1
ATOM 2238 C C . SER B 1 139 ? -10.829 -0.456 10.095 1 87.71 139 SER B C 1
ATOM 2240 O O . SER B 1 139 ? -11.211 0.058 11.148 1 87.71 139 SER B O 1
ATOM 2242 N N . GLY B 1 140 ? -10.521 0.182 9.042 1 90.17 140 GLY B N 1
ATOM 2243 C CA . GLY B 1 140 ? -10.95 1.564 8.893 1 90.17 140 GLY B CA 1
ATOM 2244 C C . GLY B 1 140 ? -9.999 2.556 9.535 1 90.17 140 GLY B C 1
ATOM 2245 O O . GLY B 1 140 ? -10.316 3.742 9.65 1 90.17 140 GLY B O 1
ATOM 2246 N N . GLN B 1 141 ? -8.834 2.063 9.947 1 92.44 141 GLN B N 1
ATOM 2247 C CA . GLN B 1 141 ? -7.86 2.949 10.574 1 92.44 141 GLN B CA 1
ATOM 2248 C C . GLN B 1 141 ? -6.536 2.935 9.815 1 92.44 141 GLN B C 1
ATOM 2250 O O . GLN B 1 141 ? -6.12 1.895 9.301 1 92.44 141 GLN B O 1
ATOM 2255 N N . LEU B 1 142 ? -5.878 4.109 9.893 1 95.29 142 LEU B N 1
ATOM 2256 C CA . LEU B 1 142 ? -4.516 4.161 9.374 1 95.29 142 LEU B CA 1
ATOM 2257 C C . LEU B 1 142 ? -3.528 3.584 10.382 1 95.29 142 LEU B C 1
ATOM 2259 O O . LEU B 1 142 ? -3.497 4.007 11.54 1 95.29 142 LEU B O 1
ATOM 2263 N N . TRP B 1 143 ? -2.738 2.655 9.915 1 92.75 143 TRP B N 1
ATOM 2264 C CA . TRP B 1 143 ? -1.803 1.972 10.803 1 92.75 143 TRP B CA 1
ATOM 2265 C C . TRP B 1 143 ? -0.396 2.543 10.656 1 92.75 143 TRP B C 1
ATOM 2267 O O . TRP B 1 143 ? 0.341 2.653 11.638 1 92.75 143 TRP B O 1
ATOM 2277 N N . SER B 1 144 ? -0.018 2.785 9.431 1 94.06 144 SER B N 1
ATOM 2278 C CA . SER B 1 144 ? 1.265 3.412 9.131 1 94.06 144 SER B CA 1
ATOM 2279 C C . SER B 1 144 ? 1.163 4.326 7.915 1 94.06 144 SER B C 1
ATOM 2281 O O . SER B 1 144 ? 0.247 4.185 7.101 1 94.06 144 SER B O 1
ATOM 2283 N N . MET B 1 145 ? 2.099 5.253 7.847 1 95.52 145 MET B N 1
ATOM 2284 C CA . MET B 1 145 ? 2.063 6.209 6.744 1 95.52 145 MET B CA 1
ATOM 2285 C C . MET B 1 145 ? 3.447 6.799 6.49 1 95.52 145 MET B C 1
ATOM 2287 O O . MET B 1 145 ? 4.254 6.92 7.413 1 95.52 145 MET B O 1
ATOM 2291 N N . GLY B 1 146 ? 3.758 7.199 5.294 1 97.08 146 GLY B N 1
ATOM 2292 C CA . GLY B 1 146 ? 4.941 7.923 4.856 1 97.08 146 GLY B CA 1
ATOM 2293 C C . GLY B 1 146 ? 4.69 8.794 3.64 1 97.08 146 GLY B C 1
ATOM 2294 O O . GLY B 1 146 ? 4.009 8.378 2.7 1 97.08 146 GLY B O 1
ATOM 2295 N N . GLY B 1 147 ? 5.258 9.917 3.645 1 98.26 147 GLY B N 1
ATOM 2296 C CA . GLY B 1 147 ? 5.087 10.842 2.536 1 98.26 147 GLY B CA 1
ATOM 2297 C C . GLY B 1 147 ? 5.945 10.496 1.333 1 98.26 147 GLY B C 1
ATOM 2298 O O . GLY B 1 147 ? 7.011 9.893 1.477 1 98.26 147 GLY B O 1
ATOM 2299 N N . ILE B 1 148 ? 5.465 10.882 0.166 1 98.29 148 ILE B N 1
ATOM 2300 C CA . ILE B 1 148 ? 6.195 10.772 -1.092 1 98.29 148 ILE B CA 1
ATOM 2301 C C . ILE B 1 148 ? 6.436 12.163 -1.672 1 98.29 148 ILE B C 1
ATOM 2303 O O . ILE B 1 148 ? 5.491 12.925 -1.89 1 98.29 148 ILE B O 1
ATOM 2307 N N . PHE B 1 149 ? 7.716 12.426 -1.916 1 98.51 149 PHE B N 1
ATOM 2308 C CA . PHE B 1 149 ? 8.079 13.764 -2.366 1 98.51 149 PHE B CA 1
ATOM 2309 C C . PHE B 1 149 ? 8.896 13.701 -3.651 1 98.51 149 PHE B C 1
ATOM 2311 O O . PHE B 1 149 ? 9.586 12.712 -3.906 1 98.51 149 PHE B O 1
ATOM 2318 N N . GLN B 1 150 ? 8.774 14.762 -4.402 1 97.79 150 GLN B N 1
ATOM 2319 C CA . GLN B 1 150 ? 9.658 14.899 -5.554 1 97.79 150 GLN B CA 1
ATOM 2320 C C . GLN B 1 150 ? 11.106 15.101 -5.117 1 97.79 150 GLN B C 1
ATOM 2322 O O . GLN B 1 150 ? 11.376 15.839 -4.167 1 97.79 150 GLN B O 1
ATOM 2327 N N . ARG B 1 151 ? 11.998 14.477 -5.833 1 96.6 151 ARG B N 1
ATOM 2328 C CA . ARG B 1 151 ? 13.418 14.687 -5.568 1 96.6 151 ARG B CA 1
ATOM 2329 C C . ARG B 1 151 ? 13.825 16.125 -5.87 1 96.6 151 ARG B C 1
ATOM 2331 O O . ARG B 1 151 ? 13.279 16.752 -6.78 1 96.6 151 ARG B O 1
ATOM 2338 N N . PRO B 1 152 ? 14.874 16.61 -5.084 1 92.71 152 PRO B N 1
ATOM 2339 C CA . PRO B 1 152 ? 15.386 17.946 -5.397 1 92.71 152 PRO B CA 1
ATOM 2340 C C . PRO B 1 152 ? 16.084 18.008 -6.754 1 92.71 152 PRO B C 1
ATOM 2342 O O . PRO B 1 152 ? 16.708 17.031 -7.176 1 92.71 152 PRO B O 1
ATOM 2345 N N . SER B 1 153 ? 15.877 18.95 -7.75 1 78.3 153 SER B N 1
ATOM 2346 C CA . SER B 1 153 ? 16.577 19.152 -9.015 1 78.3 153 SER B CA 1
ATOM 2347 C C . SER B 1 153 ? 18.066 19.39 -8.79 1 78.3 153 SER B C 1
ATOM 2349 O O . SER B 1 153 ? 18.465 19.937 -7.76 1 78.3 153 SER B O 1
#

Organism: NCBI:txid138285

Radius of gyration: 19.04 Å; Cα contacts (8 Å, |Δi|>4): 954; chains: 2; bounding box: 44×56×47 Å

Foldseek 3Di:
DAQWDDDVPDIGGFDDDPVDDTWDKDWDFDPQFFWFKKKWAWAADVVVRFIFTLWMKTATPVGDITDIQFDHHDDMDMDGHDVPKFWPWKKWFADQATAWMWTAIPVGDTDTDGGPDHDIDTADAACRTWGTKIATHDPRGGGDMHTDHDHHD/DAQWDDDVPDIGGFDDDPVDDTWDKDWDFDPQFFWFKKKWAWAADVVVRFIFTLWIKTATPVGDITDIDFDRHDDMDMDGHDVPKFWPWKKWFADQATAWMWTAIPVGDTDTDGGPDHDIDTADAACRTWGTKIATHDPRGGGDMHTDHDHHD

Nearest PDB structures (foldseek):
  3woc-assembly1_A  TM=8.404E-01  e=9.006E-07  Sus scrofa
  3aqg-assembly2_B  TM=8.389E-01  e=4.046E-06  Homo sapiens
  3vy6-assembly1_A  TM=8.516E-01  e=2.224E-04  Homo sapiens
  5yrh-assembly1_A  TM=7.852E-01  e=3.858E-04  Pteria penguin
  5yrg-assembly1_B  TM=7.626E-01  e=7.778E-04  Pteria penguin

InterPro domains:
  IPR036404 Jacalin-like lectin domain superfamily [G3DSA:2.100.10.30] (28-153)
  IPR036404 Jacalin-like lectin domain superfamily [SSF51101] (35-144)